Protein AF-A0A9D5HKK3-F1 (afdb_monomer)

Foldseek 3Di:
DDDDDDDDDDDDDDDDDDDDDDDDDPDDPDPDPVVVVLVVVVVLLVVLLPVLVVQLVVLVVVLVVLCVVLVVVLVVLVVVCVVCVVPDDPVRSVVSVVVSVVSVVVNVVVVVVSVVSNVLSVQLNVVSVVLSVPDDPVCPVVSVVLVVLQVVLVVCLVVVVLVVSVVSCVVSVNPSSHDSVVSVLVVVCVVCVVVLNLVSVLVVCVVCVVVCVVVVHCSNVVSVVSVVVVVVVD

Secondary structure (DSSP, 8-state):
---------------------------PPPPPHHHHHHHHHHHHHHHHHHHHHHHHHHHHHHHHHHHHHHHHHHHHHHHHHHHTTTT--HHHHHHHHHHHHHHHHHHHHHHHHHHHHHHHHHHHHHHHHHHHHT--TTTHHHHHHHHHHHHHHHHHHHTT-HHHHHHHHHHTT-GGGS-HHHHHHHHHHHHHHHTT--HHHHHHHHHTHHHHHHTT--HHHHHHHHHHHHHHH-

Radius of gyration: 35.5 Å; Cα contacts (8 Å, |Δi|>4): 107; chains: 1; bounding box: 80×74×124 Å

Mean predicted aligned error: 11.13 Å

InterPro domains:
  IPR006594 LIS1 homology motif [PS50896] (144-176)
  IPR006595 CTLH, C-terminal LisH motif [PS50897] (182-232)
  IPR006595 CTLH, C-terminal LisH motif [SM00668] (182-234)
  IPR024964 CTLH/CRA C-terminal to LisH motif domain [PF10607] (183-232)
  IPR045098 Fyv10 family [PTHR12170] (37-233)

pLDDT: mean 85.02, std 19.55, range [28.56, 98.44]

Sequence (234 aa):
MEVSMGFPPDRGSVVSNSSVSAAAGATTPAPSTKLVQIAESLRLEHQFLRVPFEHLKKTIRANHRSVEKEVSAVLAGVADAADRSEGMSKADAVTHLTSLVSRLQGLKRKLEEGNKTEYLQAQRCRARLDHLDVVEVENLPDWSNTRLKRILVDYMLRMSYYDTAAKLAEISNIQDLVDIDVFLDAKRVVDSLHNKEVAPAIAWCIDNRPRLKKSRSKFEFQLRQQEFIELVMG

Organism: NCBI:txid325984

Solvent-accessible surface area (backbone atoms only — not comparable to full-atom values): 13676 Å² total; per-residue (Å²): 134,85,85,89,87,84,87,90,87,83,83,89,84,89,81,82,88,81,91,77,80,86,76,77,79,82,72,74,80,72,78,54,72,65,59,55,53,49,56,57,54,53,59,63,47,56,68,69,52,48,60,40,50,53,49,30,54,50,46,53,54,51,48,50,54,51,49,55,55,52,51,53,51,45,54,52,51,51,51,55,52,58,77,39,51,92,78,51,51,72,67,56,49,52,52,52,51,49,50,48,50,51,51,51,52,51,49,50,57,54,47,54,55,45,48,54,54,37,50,53,26,49,49,27,44,46,52,47,48,55,63,59,72,64,73,38,89,88,48,41,68,62,52,50,51,54,50,49,50,44,53,51,30,54,51,27,45,75,71,67,38,50,69,61,24,51,49,52,26,57,80,66,72,38,60,58,65,48,68,64,66,65,51,51,57,50,46,55,34,54,53,32,47,76,70,72,39,49,64,61,47,53,52,49,41,64,78,39,39,75,60,40,61,75,68,68,57,60,60,66,59,54,46,53,52,49,50,50,50,53,65,71,75,99

Structure (mmCIF, N/CA/C/O backbone):
data_AF-A0A9D5HKK3-F1
#
_entry.id   AF-A0A9D5HKK3-F1
#
loop_
_atom_site.group_PDB
_atom_site.id
_atom_site.type_symbol
_atom_site.label_atom_id
_atom_site.label_alt_id
_atom_site.label_comp_id
_atom_site.label_asym_id
_atom_site.label_entity_id
_atom_site.label_seq_id
_atom_site.pdbx_PDB_ins_code
_atom_site.Cartn_x
_atom_site.Cartn_y
_atom_site.Cartn_z
_atom_site.occupancy
_atom_site.B_iso_or_equiv
_atom_site.auth_seq_id
_atom_site.auth_comp_id
_atom_site.auth_asym_id
_atom_site.auth_atom_id
_atom_site.pdbx_PDB_model_num
ATOM 1 N N . MET A 1 1 ? 58.148 38.947 77.519 1.00 35.62 1 MET A N 1
ATOM 2 C CA . MET A 1 1 ? 58.404 38.741 78.956 1.00 35.62 1 MET A CA 1
ATOM 3 C C . MET A 1 1 ? 57.233 37.961 79.521 1.00 35.62 1 MET A C 1
ATOM 5 O O . MET A 1 1 ? 56.123 38.463 79.487 1.00 35.62 1 MET A O 1
ATOM 9 N N . GLU A 1 2 ? 57.515 36.692 79.814 1.00 28.56 2 GLU A N 1
ATOM 10 C CA . GLU A 1 2 ? 57.022 35.836 80.908 1.00 28.56 2 GLU A CA 1
ATOM 11 C C . GLU A 1 2 ? 55.623 36.062 81.528 1.00 28.56 2 GLU A C 1
ATOM 13 O O . GLU A 1 2 ? 55.290 37.154 81.965 1.00 28.56 2 GLU A O 1
ATOM 18 N N . VAL A 1 3 ? 54.770 35.022 81.487 1.00 31.55 3 VAL A N 1
ATOM 19 C CA . VAL A 1 3 ? 54.406 34.090 82.601 1.00 31.55 3 VAL A CA 1
ATOM 20 C C . VAL A 1 3 ? 53.105 34.560 83.283 1.00 31.55 3 VAL A C 1
ATOM 22 O O . VAL A 1 3 ? 53.066 35.602 83.912 1.00 31.55 3 VAL A O 1
ATOM 25 N N . SER A 1 4 ? 51.958 33.956 82.949 1.00 34.69 4 SER A N 1
ATOM 26 C CA . SER A 1 4 ? 51.334 32.759 83.563 1.00 34.69 4 SER A CA 1
ATOM 27 C C . SER A 1 4 ? 50.515 33.085 84.817 1.00 34.69 4 SER A C 1
ATOM 29 O O . SER A 1 4 ? 51.057 33.667 85.746 1.00 34.69 4 SER A O 1
ATOM 31 N N . MET A 1 5 ? 49.240 32.666 84.846 1.00 34.28 5 MET A N 1
ATOM 32 C CA . MET A 1 5 ? 48.601 31.886 85.929 1.00 34.28 5 MET A CA 1
ATOM 33 C C . MET A 1 5 ? 47.064 31.831 85.771 1.00 34.28 5 MET A C 1
ATOM 35 O O . MET A 1 5 ? 46.409 32.862 85.693 1.00 34.28 5 MET A O 1
ATOM 39 N N . GLY A 1 6 ? 46.503 30.615 85.852 1.00 32.69 6 GLY A N 1
ATOM 40 C CA . GLY A 1 6 ? 45.406 30.339 86.797 1.00 32.69 6 GLY A CA 1
ATOM 41 C C . GLY A 1 6 ? 43.936 30.327 86.337 1.00 32.69 6 GLY A C 1
ATOM 42 O O . GLY A 1 6 ? 43.242 31.306 86.545 1.00 32.69 6 GLY A O 1
ATOM 43 N N . PHE A 1 7 ? 43.487 29.151 85.868 1.00 30.03 7 PHE A N 1
ATOM 44 C CA . PHE A 1 7 ? 42.249 28.385 86.181 1.00 30.03 7 PHE A CA 1
ATOM 45 C C . PHE A 1 7 ? 40.794 28.961 86.072 1.00 30.03 7 PHE A C 1
ATOM 47 O O . PHE A 1 7 ? 40.567 30.153 86.229 1.00 30.03 7 PHE A O 1
ATOM 54 N N . PRO A 1 8 ? 39.787 28.081 85.802 1.00 46.56 8 PRO A N 1
ATOM 55 C CA . PRO A 1 8 ? 38.372 28.363 85.470 1.00 46.56 8 PRO A CA 1
ATOM 56 C C . PRO A 1 8 ? 37.475 28.111 86.720 1.00 46.56 8 PRO A C 1
ATOM 58 O O . PRO A 1 8 ? 38.023 28.170 87.821 1.00 46.56 8 PRO A O 1
ATOM 61 N N . PRO A 1 9 ? 36.188 27.679 86.661 1.00 52.41 9 PRO A N 1
ATOM 62 C CA . PRO A 1 9 ? 35.097 27.754 85.664 1.00 52.41 9 PRO A CA 1
ATOM 63 C C . PRO A 1 9 ? 33.820 28.420 86.261 1.00 52.41 9 PRO A C 1
ATOM 65 O O . PRO A 1 9 ? 33.818 28.758 87.433 1.00 52.41 9 PRO A O 1
ATOM 68 N N . ASP A 1 10 ? 32.729 28.610 85.502 1.00 30.41 10 ASP A N 1
ATOM 69 C CA . ASP A 1 10 ? 31.432 27.943 85.770 1.00 30.41 10 ASP A CA 1
ATOM 70 C C . ASP A 1 10 ? 30.284 28.410 84.846 1.00 30.41 10 ASP A C 1
ATOM 72 O O . ASP A 1 10 ? 30.229 29.541 84.373 1.00 30.41 10 ASP A O 1
ATOM 76 N N . ARG A 1 11 ? 29.368 27.461 84.633 1.00 31.80 11 ARG A N 1
ATOM 77 C CA . ARG A 1 11 ? 27.935 27.545 84.295 1.00 31.80 11 ARG A CA 1
ATOM 78 C C . ARG A 1 11 ? 27.333 28.845 83.731 1.00 31.80 11 ARG A C 1
ATOM 80 O O . ARG A 1 11 ? 27.080 29.805 84.444 1.00 31.80 11 ARG A O 1
ATOM 87 N N . GLY A 1 12 ? 26.778 28.667 82.529 1.00 32.41 12 GLY A N 1
ATOM 88 C CA . GLY A 1 12 ? 25.348 28.882 82.282 1.00 32.41 12 GLY A CA 1
ATOM 89 C C . GLY A 1 12 ? 24.933 30.277 81.826 1.00 32.41 12 GLY A C 1
ATOM 90 O O . GLY A 1 12 ? 24.862 31.204 82.618 1.00 32.41 12 GLY A O 1
ATOM 91 N N . SER A 1 13 ? 24.503 30.387 80.567 1.00 31.28 13 SER A N 1
ATOM 92 C CA . SER A 1 13 ? 23.429 31.314 80.213 1.00 31.28 13 SER A CA 1
ATOM 93 C C . SER A 1 13 ? 22.728 30.901 78.922 1.00 31.28 13 SER A C 1
ATOM 95 O O . SER A 1 13 ? 23.341 30.496 77.937 1.00 31.28 13 SER A O 1
ATOM 97 N N . VAL A 1 14 ? 21.411 31.007 79.010 1.00 36.12 14 VAL A N 1
ATOM 98 C CA . VAL A 1 14 ? 20.364 30.818 78.014 1.00 36.12 14 VAL A CA 1
ATOM 99 C C . VAL A 1 14 ? 20.458 31.897 76.931 1.00 36.12 14 VAL A C 1
ATOM 101 O O . VAL A 1 14 ? 20.648 33.068 77.251 1.00 36.12 14 VAL A O 1
ATOM 104 N N . VAL A 1 15 ? 20.229 31.531 75.663 1.00 35.31 15 VAL A N 1
ATOM 105 C CA . VAL A 1 15 ? 19.894 32.490 74.595 1.00 35.31 15 VAL A CA 1
ATOM 106 C C . VAL A 1 15 ? 18.691 31.987 73.786 1.00 35.31 15 VAL A C 1
ATOM 108 O O . VAL A 1 15 ? 18.787 31.082 72.967 1.00 35.31 15 VAL A O 1
ATOM 111 N N . SER A 1 16 ? 17.540 32.561 74.130 1.00 31.47 16 SER A N 1
ATOM 112 C CA . SER A 1 16 ? 16.556 33.259 73.287 1.00 31.47 16 SER A CA 1
ATOM 113 C C . SER A 1 16 ? 16.314 32.855 71.817 1.00 31.47 16 SER A C 1
ATOM 115 O O . SER A 1 16 ? 17.155 33.063 70.952 1.00 31.47 16 SER A O 1
ATOM 117 N N . ASN A 1 17 ? 15.051 32.474 71.570 1.00 31.42 17 ASN A N 1
ATOM 118 C CA . ASN A 1 17 ? 14.134 32.834 70.471 1.00 31.42 17 ASN A CA 1
ATOM 119 C C . ASN A 1 17 ? 14.624 32.911 69.011 1.00 31.42 17 ASN A C 1
ATOM 121 O O . ASN A 1 17 ? 15.334 33.831 68.621 1.00 31.42 17 ASN A O 1
ATOM 125 N N . SER A 1 18 ? 13.954 32.151 68.138 1.00 31.47 18 SER A N 1
ATOM 126 C CA . SER A 1 18 ? 13.137 32.762 67.072 1.00 31.47 18 SER A CA 1
ATOM 127 C C . SER A 1 18 ? 12.169 31.762 66.429 1.00 31.47 18 SER A C 1
ATOM 129 O O . SER A 1 18 ? 12.509 30.643 66.061 1.00 31.47 18 SER A O 1
ATOM 131 N N . SER A 1 19 ? 10.923 32.211 66.337 1.00 38.09 19 SER A N 1
ATOM 132 C CA . SER A 1 19 ? 9.791 31.631 65.623 1.00 38.09 19 SER A CA 1
ATOM 133 C C . SER A 1 19 ? 10.073 31.467 64.129 1.00 38.09 19 SER A C 1
ATOM 135 O O . SER A 1 19 ? 10.394 32.454 63.464 1.00 38.09 19 SER A O 1
ATOM 137 N N . VAL A 1 20 ? 9.846 30.268 63.585 1.00 35.28 20 VAL A N 1
ATOM 138 C CA . VAL A 1 20 ? 9.806 30.044 62.135 1.00 35.28 20 VAL A CA 1
ATOM 139 C C . VAL A 1 20 ? 8.405 29.599 61.738 1.00 35.28 20 VAL A C 1
ATOM 141 O O . VAL A 1 20 ? 7.872 28.605 62.224 1.00 35.28 20 VAL A O 1
ATOM 144 N N . SER A 1 21 ? 7.819 30.431 60.886 1.00 34.28 21 SER A N 1
ATOM 145 C CA . SER A 1 21 ? 6.490 30.342 60.303 1.00 34.28 21 SER A CA 1
ATOM 146 C C . SER A 1 21 ? 6.255 29.001 59.604 1.00 34.28 21 SER A C 1
ATOM 148 O O . SER A 1 21 ? 7.106 28.533 58.846 1.00 34.28 21 SER A O 1
ATOM 150 N N . ALA A 1 22 ? 5.081 28.407 59.825 1.00 35.41 22 ALA A N 1
ATOM 151 C CA . ALA A 1 22 ? 4.611 27.247 59.081 1.00 35.41 22 ALA A CA 1
ATOM 152 C C . ALA A 1 22 ? 4.392 27.645 57.613 1.00 35.41 22 ALA A C 1
ATOM 154 O O . ALA A 1 22 ? 3.419 28.318 57.271 1.00 35.41 22 ALA A O 1
ATOM 155 N N . ALA A 1 23 ? 5.317 27.240 56.743 1.00 36.66 23 ALA A N 1
ATOM 156 C CA . ALA A 1 23 ? 5.130 27.317 55.305 1.00 36.66 23 ALA A CA 1
ATOM 157 C C . ALA A 1 23 ? 3.998 26.358 54.916 1.00 36.66 23 ALA A C 1
ATOM 159 O O . ALA A 1 23 ? 4.129 25.138 55.018 1.00 36.66 23 ALA A O 1
ATOM 160 N N . ALA A 1 24 ? 2.872 26.939 54.504 1.00 37.97 24 ALA A N 1
ATOM 161 C CA . ALA A 1 24 ? 1.767 26.237 53.880 1.00 37.97 24 ALA A CA 1
ATOM 162 C C . ALA A 1 24 ? 2.304 25.359 52.742 1.00 37.97 24 ALA A C 1
ATOM 164 O O . ALA A 1 24 ? 2.959 25.846 51.819 1.00 37.97 24 ALA A O 1
ATOM 165 N N . GLY A 1 25 ? 2.041 24.055 52.834 1.00 36.59 25 GLY A N 1
ATOM 166 C CA . GLY A 1 25 ? 2.359 23.109 51.779 1.00 36.59 25 GLY A CA 1
ATOM 167 C C . GLY A 1 25 ? 1.688 23.546 50.484 1.00 36.59 25 GLY A C 1
ATOM 168 O O . GLY A 1 25 ? 0.461 23.536 50.381 1.00 36.59 25 GLY A O 1
ATOM 169 N N . ALA A 1 26 ? 2.500 23.919 49.497 1.00 39.44 26 ALA A N 1
ATOM 170 C CA . ALA A 1 26 ? 2.071 24.032 48.116 1.00 39.44 26 ALA A CA 1
ATOM 171 C C . ALA A 1 26 ? 1.655 22.632 47.647 1.00 39.44 26 ALA A C 1
ATOM 173 O O . ALA A 1 26 ? 2.469 21.824 47.203 1.00 39.44 26 ALA A O 1
ATOM 174 N N . THR A 1 27 ? 0.373 22.323 47.817 1.00 42.69 27 THR A N 1
ATOM 175 C CA . THR A 1 27 ? -0.263 21.169 47.198 1.00 42.69 27 THR A CA 1
ATOM 176 C C . THR A 1 27 ? -0.279 21.443 45.704 1.00 42.69 27 THR A C 1
ATOM 178 O O . THR A 1 27 ? -0.987 22.316 45.210 1.00 42.69 27 THR A O 1
ATOM 181 N N . THR A 1 28 ? 0.564 20.718 44.978 1.00 51.44 28 THR A N 1
ATOM 182 C CA . THR A 1 28 ? 0.449 20.578 43.529 1.00 51.44 28 THR A CA 1
ATOM 183 C C . THR A 1 28 ? -0.990 20.143 43.230 1.00 51.44 28 THR A C 1
ATOM 185 O O . THR A 1 28 ? -1.445 19.163 43.827 1.00 51.44 28 THR A O 1
ATOM 188 N N . PRO A 1 29 ? -1.750 20.846 42.370 1.00 52.59 29 PRO A N 1
ATOM 189 C CA . PRO A 1 29 ? -3.092 20.400 42.039 1.00 52.59 29 PRO A CA 1
ATOM 190 C C . PRO A 1 29 ? -2.964 19.056 41.323 1.00 52.59 29 PRO A C 1
ATOM 192 O O . PRO A 1 29 ? -2.250 18.941 40.323 1.00 52.59 29 PRO A O 1
ATOM 195 N N . ALA A 1 30 ? -3.613 18.023 41.864 1.00 56.59 30 ALA A N 1
ATOM 196 C CA . ALA A 1 30 ? -3.709 16.729 41.205 1.00 56.59 30 ALA A CA 1
ATOM 197 C C . ALA A 1 30 ? -4.230 16.941 39.769 1.00 56.59 30 ALA A C 1
ATOM 199 O O . ALA A 1 30 ? -5.145 17.752 39.581 1.00 56.59 30 ALA A O 1
ATOM 200 N N . PRO A 1 31 ? -3.669 16.261 38.750 1.00 56.69 31 PRO A N 1
ATOM 201 C CA . PRO A 1 31 ? -4.168 16.385 37.387 1.00 56.69 31 PRO A CA 1
ATOM 202 C C . PRO A 1 31 ? -5.666 16.079 37.390 1.00 56.69 31 PRO A C 1
ATOM 204 O O . PRO A 1 31 ? -6.099 15.082 37.972 1.00 56.69 31 PRO A O 1
ATOM 207 N N . SER A 1 32 ? -6.466 16.959 36.782 1.00 68.19 32 SER A N 1
ATOM 208 C CA . SER A 1 32 ? -7.911 16.754 36.709 1.00 68.19 32 SER A CA 1
ATOM 209 C C . SER A 1 32 ? -8.184 15.373 36.104 1.00 68.19 32 SER A C 1
ATOM 211 O O . SER A 1 32 ? -7.536 14.973 35.136 1.00 68.19 32 SER A O 1
ATOM 213 N N . THR A 1 33 ? -9.129 14.614 36.664 1.00 78.25 33 THR A N 1
ATOM 214 C CA . THR A 1 33 ? -9.459 13.245 36.217 1.00 78.25 33 THR A CA 1
ATOM 215 C C . THR A 1 33 ? -9.676 13.160 34.698 1.00 78.25 33 THR A C 1
ATOM 217 O O . THR A 1 33 ? -9.333 12.161 34.071 1.00 78.25 33 THR A O 1
ATOM 220 N N . LYS A 1 34 ? -10.161 14.250 34.089 1.00 74.19 34 LYS A N 1
ATOM 221 C CA . LYS A 1 34 ? -10.328 14.408 32.639 1.00 74.19 34 LYS A CA 1
ATOM 222 C C . LYS A 1 34 ? -9.001 14.390 31.866 1.00 74.19 34 LYS A C 1
ATOM 224 O O . LYS A 1 34 ? -8.928 13.743 30.830 1.00 74.19 34 LYS A O 1
ATOM 229 N N . LEU A 1 35 ? -7.943 15.036 32.362 1.00 76.06 35 LEU A N 1
ATOM 230 C CA . LEU A 1 35 ? -6.620 15.009 31.719 1.00 76.06 35 LEU A CA 1
ATOM 231 C C . LEU A 1 35 ? -6.009 13.604 31.727 1.00 76.06 35 LEU A C 1
ATOM 233 O O . LEU A 1 35 ? -5.406 13.190 30.740 1.00 76.06 35 LEU A O 1
ATOM 237 N N . VAL A 1 36 ? -6.209 12.847 32.810 1.00 82.12 36 VAL A N 1
ATOM 238 C CA . VAL A 1 36 ? -5.763 11.447 32.893 1.00 82.12 36 VAL A CA 1
ATOM 239 C C . VAL A 1 36 ? -6.515 10.579 31.878 1.00 82.12 36 VAL A C 1
ATOM 241 O O . VAL A 1 36 ? -5.889 9.830 31.131 1.00 82.12 36 VAL A O 1
ATOM 244 N N . GLN A 1 37 ? -7.837 10.745 31.769 1.00 80.19 37 GLN A N 1
ATOM 245 C CA . GLN A 1 37 ? -8.661 10.038 30.779 1.00 80.19 37 GLN A CA 1
ATOM 246 C C . GLN A 1 37 ? -8.271 10.371 29.333 1.00 80.19 37 GLN A C 1
ATOM 248 O O . GLN A 1 37 ? -8.252 9.478 28.485 1.00 80.19 37 GLN A O 1
ATOM 253 N N . ILE A 1 38 ? -7.935 11.632 29.040 1.00 80.94 38 ILE A N 1
ATOM 254 C CA . ILE A 1 38 ? -7.429 12.061 27.726 1.00 80.94 38 ILE A CA 1
ATOM 255 C C . ILE A 1 38 ? -6.064 11.418 27.438 1.00 80.94 38 ILE A C 1
ATOM 257 O O . ILE A 1 38 ? -5.834 10.914 26.340 1.00 80.94 38 ILE A O 1
ATOM 261 N N . ALA A 1 39 ? -5.171 11.349 28.426 1.00 82.25 39 ALA A N 1
ATOM 262 C CA . ALA A 1 39 ? -3.865 10.717 28.259 1.00 82.25 39 ALA A CA 1
ATOM 263 C C . ALA A 1 39 ? -3.969 9.205 27.974 1.00 82.25 39 ALA A C 1
ATOM 265 O O . ALA A 1 39 ? -3.293 8.694 27.080 1.00 82.25 39 ALA A O 1
ATOM 266 N N . GLU A 1 40 ? -4.832 8.478 28.687 1.00 84.31 40 GLU A N 1
ATOM 267 C CA . GLU A 1 40 ? -5.109 7.059 28.403 1.00 84.31 40 GLU A CA 1
ATOM 268 C C . GLU A 1 40 ? -5.750 6.876 27.027 1.00 84.31 40 GLU A C 1
ATOM 270 O O . GLU A 1 40 ? -5.377 5.990 26.257 1.00 84.31 40 GLU A O 1
ATOM 275 N N . SER A 1 41 ? -6.663 7.781 26.693 1.00 82.69 41 SER A N 1
ATOM 276 C CA . SER A 1 41 ? -7.336 7.844 25.408 1.00 82.69 41 SER A CA 1
ATOM 277 C C . SER A 1 41 ? -6.374 7.985 24.227 1.00 82.69 41 SER A C 1
ATOM 279 O O . SER A 1 41 ? -6.524 7.281 23.229 1.00 82.69 41 SER A O 1
ATOM 281 N N . LEU A 1 42 ? -5.366 8.845 24.364 1.00 82.88 42 LEU A N 1
ATOM 282 C CA . LEU A 1 42 ? -4.307 9.068 23.379 1.00 82.88 42 LEU A CA 1
ATOM 283 C C . LEU A 1 42 ? -3.360 7.867 23.242 1.00 82.88 42 LEU A C 1
ATOM 285 O O . LEU A 1 42 ? -2.806 7.631 22.170 1.00 82.88 42 LEU A O 1
ATOM 289 N N . ARG A 1 43 ? -3.173 7.057 24.293 1.00 83.88 43 ARG A N 1
ATOM 290 C CA . ARG A 1 43 ? -2.338 5.844 24.196 1.00 83.88 43 ARG A CA 1
ATOM 291 C C . ARG A 1 43 ? -2.929 4.809 23.242 1.00 83.88 43 ARG A C 1
ATOM 293 O O . ARG A 1 43 ? -2.173 4.136 22.543 1.00 83.88 43 ARG A O 1
ATOM 300 N N . LEU A 1 44 ? -4.256 4.696 23.193 1.00 84.31 44 LEU A N 1
ATOM 301 C CA . LEU A 1 44 ? -4.948 3.792 22.268 1.00 84.31 44 LEU A CA 1
ATOM 302 C C . LEU A 1 44 ? -4.771 4.231 20.806 1.00 84.31 44 LEU A C 1
ATOM 304 O O . LEU A 1 44 ? -4.666 3.393 19.914 1.00 84.31 44 LEU A O 1
ATOM 308 N N . GLU A 1 45 ? -4.640 5.536 20.568 1.00 87.31 45 GLU A N 1
ATOM 309 C CA . GLU A 1 45 ? -4.458 6.110 19.232 1.00 87.31 45 GLU A CA 1
ATOM 310 C C . GLU A 1 45 ? -3.124 5.753 18.583 1.00 87.31 45 GLU A C 1
ATOM 312 O O . GLU A 1 45 ? -3.034 5.600 17.363 1.00 87.31 45 GLU A O 1
ATOM 317 N N . HIS A 1 46 ? -2.085 5.539 19.393 1.00 86.00 46 HIS A N 1
ATOM 318 C CA . HIS A 1 46 ? -0.760 5.198 18.889 1.00 86.00 46 HIS A CA 1
ATOM 319 C C . HIS A 1 46 ? -0.775 3.965 17.970 1.00 86.00 46 HIS A C 1
ATOM 321 O O . HIS A 1 46 ? -0.068 3.926 16.959 1.00 86.00 46 HIS A O 1
ATOM 327 N N . GLN A 1 47 ? -1.599 2.961 18.288 1.00 84.94 47 GLN A N 1
ATOM 328 C CA . GLN A 1 47 ? -1.687 1.737 17.488 1.00 84.94 47 GLN A CA 1
ATOM 329 C C . GLN A 1 47 ? -2.240 2.005 16.084 1.00 84.94 47 GLN A C 1
ATOM 331 O O . GLN A 1 47 ? -1.778 1.393 15.120 1.00 84.94 47 GLN A O 1
ATOM 336 N N . PHE A 1 48 ? -3.142 2.978 15.955 1.00 89.12 48 PHE A N 1
ATOM 337 C CA . PHE A 1 48 ? -3.744 3.359 14.685 1.00 89.12 48 PHE A CA 1
ATOM 338 C C . PHE A 1 48 ? -2.862 4.289 13.845 1.00 89.12 48 PHE A C 1
ATOM 340 O O . PHE A 1 48 ? -3.106 4.433 12.657 1.00 89.12 48 PHE A O 1
ATOM 347 N N . LEU A 1 49 ? -1.814 4.909 14.386 1.00 90.81 49 LEU A N 1
ATOM 348 C CA . LEU A 1 49 ? -0.902 5.736 13.574 1.00 90.81 49 LEU A CA 1
ATOM 349 C C . LEU A 1 49 ? 0.161 4.911 12.845 1.00 90.81 49 LEU A C 1
ATOM 351 O O . LEU A 1 49 ? 0.709 5.325 11.822 1.00 90.81 49 LEU A O 1
ATOM 355 N N . ARG A 1 50 ? 0.487 3.735 13.382 1.00 91.69 50 ARG A N 1
ATOM 356 C CA . ARG A 1 50 ? 1.670 2.981 12.966 1.00 91.69 50 ARG A CA 1
ATOM 357 C C . ARG A 1 50 ? 1.562 2.419 11.551 1.00 91.69 50 ARG A C 1
ATOM 359 O O . ARG A 1 50 ? 2.537 2.463 10.807 1.00 91.69 50 ARG A O 1
ATOM 366 N N . VAL A 1 51 ? 0.411 1.856 11.199 1.00 92.06 51 VAL A N 1
ATOM 367 C CA . VAL A 1 51 ? 0.197 1.166 9.918 1.00 92.06 51 VAL A CA 1
ATOM 368 C C . VAL A 1 51 ? 0.411 2.089 8.706 1.00 92.06 51 VAL A C 1
ATOM 370 O O . VAL A 1 51 ? 1.292 1.775 7.901 1.00 92.06 51 VAL A O 1
ATOM 373 N N . PRO A 1 52 ? -0.281 3.237 8.570 1.00 93.50 52 PRO A N 1
ATOM 374 C CA . PRO A 1 52 ? -0.128 4.121 7.413 1.00 93.50 52 PRO A CA 1
ATOM 375 C C . PRO A 1 52 ? 1.269 4.740 7.357 1.00 93.50 52 PRO A C 1
ATOM 377 O O . PRO A 1 52 ? 1.838 4.879 6.278 1.00 93.50 52 PRO A O 1
ATOM 380 N N . PHE A 1 53 ? 1.886 5.018 8.510 1.00 94.25 53 PHE A N 1
ATOM 381 C CA . PHE A 1 53 ? 3.259 5.517 8.563 1.00 94.25 53 P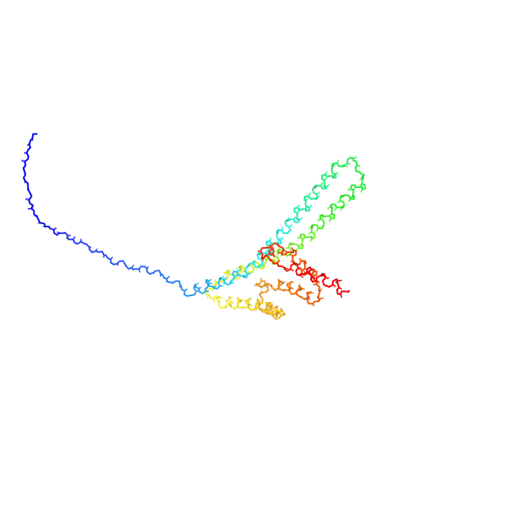HE A CA 1
ATOM 382 C C . PHE A 1 53 ? 4.279 4.497 8.037 1.00 94.25 53 PHE A C 1
ATOM 384 O O . PHE A 1 53 ? 5.190 4.844 7.281 1.00 94.25 53 PHE A O 1
ATOM 391 N N . GLU A 1 54 ? 4.139 3.222 8.411 1.00 93.12 54 GLU A N 1
ATOM 392 C CA . GLU A 1 54 ? 4.998 2.157 7.886 1.00 93.12 54 GLU A CA 1
ATOM 393 C C . GLU A 1 54 ? 4.770 1.937 6.385 1.00 93.12 54 GLU A C 1
ATOM 395 O O . GLU A 1 54 ? 5.745 1.741 5.654 1.00 93.12 54 GLU A O 1
ATOM 400 N N . HIS A 1 55 ? 3.524 2.023 5.903 1.00 93.12 55 HIS A N 1
ATOM 401 C CA . HIS A 1 55 ? 3.227 1.957 4.470 1.00 93.12 55 HIS A CA 1
ATOM 402 C C . HIS A 1 55 ? 3.842 3.124 3.704 1.00 93.12 55 HIS A C 1
ATOM 404 O O . HIS A 1 55 ? 4.579 2.883 2.752 1.00 93.12 55 HIS A O 1
ATOM 410 N N . LEU A 1 56 ? 3.656 4.361 4.167 1.00 95.25 56 LEU A N 1
ATOM 411 C CA . LEU A 1 56 ? 4.262 5.545 3.561 1.00 95.25 56 LEU A CA 1
ATOM 412 C C . LEU A 1 56 ? 5.788 5.400 3.456 1.00 95.25 56 LEU A C 1
ATOM 414 O O . LEU A 1 56 ? 6.367 5.549 2.381 1.00 95.25 56 LEU A O 1
ATOM 418 N N . LYS A 1 57 ? 6.452 5.005 4.550 1.00 95.62 57 LYS A N 1
ATOM 419 C CA . LYS A 1 57 ? 7.906 4.767 4.558 1.00 95.62 57 LYS A CA 1
ATOM 420 C C . LYS A 1 57 ? 8.331 3.649 3.617 1.00 95.62 57 LYS A C 1
ATOM 422 O O . LYS A 1 57 ? 9.412 3.729 3.028 1.00 95.62 57 LYS A O 1
ATOM 427 N N . LYS A 1 58 ? 7.549 2.572 3.523 1.00 92.75 58 LYS A N 1
ATOM 428 C CA . LYS A 1 58 ? 7.829 1.455 2.613 1.00 92.75 58 LYS A CA 1
ATOM 429 C C . LYS A 1 58 ? 7.754 1.933 1.163 1.00 92.75 58 LYS A C 1
ATOM 431 O O . LYS A 1 58 ? 8.686 1.648 0.410 1.00 92.75 58 LYS A O 1
ATOM 436 N N . THR A 1 59 ? 6.712 2.681 0.808 1.00 93.19 59 THR A N 1
ATOM 437 C CA . THR A 1 59 ? 6.484 3.189 -0.549 1.00 93.19 59 THR A CA 1
ATOM 438 C C . THR A 1 59 ? 7.563 4.187 -0.964 1.00 93.19 59 THR A C 1
ATOM 440 O O . THR A 1 59 ? 8.221 3.944 -1.972 1.00 93.19 59 THR A O 1
ATOM 443 N N . ILE A 1 60 ? 7.878 5.186 -0.126 1.00 95.62 60 ILE A N 1
ATOM 444 C CA . ILE A 1 60 ? 8.949 6.167 -0.399 1.00 95.62 60 ILE A CA 1
ATOM 445 C C . ILE A 1 60 ? 10.284 5.469 -0.674 1.00 95.62 60 ILE A C 1
ATOM 447 O O . ILE A 1 60 ? 10.960 5.744 -1.664 1.00 95.62 60 ILE A O 1
ATOM 451 N N . ARG A 1 61 ? 10.668 4.499 0.166 1.00 94.69 61 ARG A N 1
ATOM 452 C CA . ARG A 1 61 ? 11.922 3.751 -0.031 1.00 94.69 61 ARG A CA 1
ATOM 453 C C . ARG A 1 61 ? 11.907 2.892 -1.291 1.00 94.69 61 ARG A C 1
ATOM 455 O O . ARG A 1 61 ? 12.951 2.694 -1.907 1.00 94.69 61 ARG A O 1
ATOM 462 N N . ALA A 1 62 ? 10.765 2.305 -1.643 1.00 92.44 62 ALA A N 1
ATOM 463 C CA . ALA A 1 62 ? 10.638 1.500 -2.852 1.00 92.44 62 ALA A CA 1
ATOM 464 C C . ALA A 1 62 ? 10.746 2.368 -4.113 1.00 92.44 62 ALA A C 1
ATOM 466 O O . ALA A 1 62 ? 11.506 2.018 -5.019 1.00 92.44 62 ALA A O 1
ATOM 467 N N . ASN A 1 63 ? 10.060 3.511 -4.131 1.00 94.44 63 ASN A N 1
ATOM 468 C CA . ASN A 1 63 ? 10.082 4.461 -5.236 1.00 94.44 63 ASN A CA 1
ATOM 469 C C . ASN A 1 63 ? 11.473 5.070 -5.410 1.00 94.44 63 ASN A C 1
ATOM 471 O O . ASN A 1 63 ? 12.020 5.008 -6.509 1.00 94.44 63 ASN A O 1
ATOM 475 N N . HIS A 1 64 ? 12.097 5.527 -4.321 1.00 95.94 64 HIS A N 1
ATOM 476 C CA . HIS A 1 64 ? 13.455 6.069 -4.345 1.00 95.94 64 HIS A CA 1
ATOM 477 C C . HIS A 1 64 ? 14.467 5.077 -4.936 1.00 95.94 64 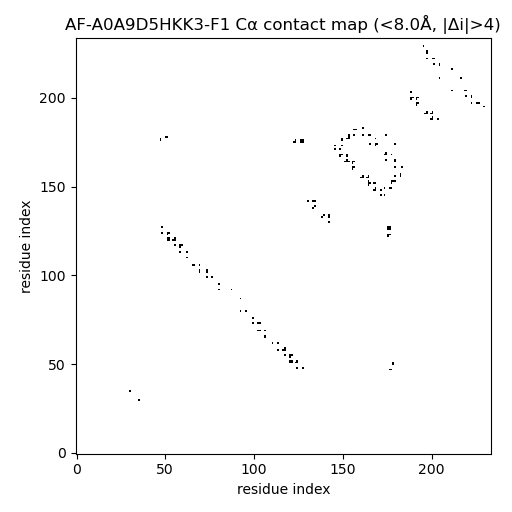HIS A C 1
ATOM 479 O O . HIS A 1 64 ? 15.139 5.398 -5.911 1.00 95.94 64 HIS A O 1
ATOM 485 N N . ARG A 1 65 ? 14.488 3.823 -4.454 1.00 94.75 65 ARG A N 1
ATOM 486 C CA . ARG A 1 65 ? 15.374 2.779 -5.007 1.00 94.75 65 ARG A CA 1
ATOM 487 C C . ARG A 1 65 ? 15.115 2.490 -6.482 1.00 94.75 65 ARG A C 1
ATOM 489 O O . ARG A 1 65 ? 16.039 2.156 -7.217 1.00 94.75 65 ARG A O 1
ATOM 496 N N . SER A 1 66 ? 13.856 2.558 -6.916 1.00 92.88 66 SER A N 1
ATOM 497 C CA . SER A 1 66 ? 13.522 2.361 -8.326 1.00 92.88 66 SER A CA 1
ATOM 498 C C . SER A 1 66 ? 14.042 3.502 -9.195 1.00 92.88 66 SER A C 1
ATOM 500 O O . SER A 1 66 ? 14.520 3.236 -10.294 1.00 92.88 66 SER A O 1
ATOM 502 N N . VAL A 1 67 ? 13.941 4.744 -8.714 1.00 96.19 67 VAL A N 1
ATOM 503 C CA . VAL A 1 67 ? 14.470 5.925 -9.404 1.00 96.19 67 VAL A CA 1
ATOM 504 C C . VAL A 1 67 ? 15.985 5.836 -9.497 1.00 96.19 67 VAL A C 1
ATOM 506 O O . VAL A 1 67 ? 16.506 5.904 -10.603 1.00 96.19 67 VAL A O 1
ATOM 509 N N . GLU A 1 68 ? 16.680 5.600 -8.382 1.00 97.12 68 GLU A N 1
ATOM 510 C CA . GLU A 1 68 ? 18.142 5.462 -8.372 1.00 97.12 68 GLU A CA 1
ATOM 511 C C . GLU A 1 68 ? 18.609 4.396 -9.368 1.00 97.12 68 GLU A C 1
ATOM 513 O O . GLU A 1 68 ? 19.438 4.673 -10.231 1.00 97.12 68 GLU A O 1
ATOM 518 N N . LYS A 1 69 ? 18.014 3.196 -9.323 1.00 95.62 69 LYS A N 1
ATOM 519 C CA . LYS A 1 69 ? 18.381 2.091 -10.216 1.00 95.62 69 LYS A CA 1
ATOM 520 C C . LYS A 1 69 ? 18.213 2.446 -11.696 1.00 95.62 69 LYS A C 1
ATOM 522 O O . LYS A 1 69 ? 19.122 2.200 -12.489 1.00 95.62 69 LYS A O 1
ATOM 527 N N . GLU A 1 70 ? 17.046 2.957 -12.087 1.00 94.94 70 GLU A N 1
ATOM 528 C CA . GLU A 1 70 ? 16.768 3.226 -13.501 1.00 94.94 70 GLU A CA 1
ATOM 529 C C . GLU A 1 70 ? 17.533 4.449 -14.010 1.00 94.94 70 GLU A C 1
ATOM 531 O O . GLU A 1 70 ? 18.063 4.401 -15.117 1.00 94.94 70 GLU A O 1
ATOM 536 N N . VAL A 1 71 ? 17.671 5.505 -13.203 1.00 95.69 71 VAL A N 1
ATOM 537 C CA . VAL A 1 71 ? 18.465 6.688 -13.569 1.00 95.69 71 VAL A CA 1
ATOM 538 C C . VAL A 1 71 ? 19.935 6.316 -13.747 1.00 95.69 71 VAL A C 1
ATOM 540 O O . VAL A 1 71 ? 20.507 6.641 -14.785 1.00 95.69 71 VAL A O 1
ATOM 543 N N . SER A 1 72 ? 20.540 5.573 -12.811 1.00 96.81 72 SER A N 1
ATOM 544 C CA . SER A 1 72 ? 21.927 5.108 -12.956 1.00 96.81 72 SER A CA 1
ATOM 545 C C . SER A 1 72 ? 22.125 4.278 -14.222 1.00 96.81 72 SER A C 1
ATOM 547 O O . SER A 1 72 ? 23.117 4.444 -14.927 1.00 96.81 72 SER A O 1
ATOM 549 N N . ALA A 1 73 ? 21.172 3.406 -14.547 1.00 95.56 73 ALA A N 1
ATOM 550 C CA . ALA A 1 73 ? 21.275 2.562 -15.725 1.00 95.56 73 ALA A CA 1
ATOM 551 C C . ALA A 1 73 ? 21.031 3.318 -17.045 1.00 95.56 73 ALA A C 1
ATOM 553 O O . ALA A 1 73 ? 21.595 2.935 -18.068 1.00 95.56 73 ALA A O 1
ATOM 554 N N . VAL A 1 74 ? 20.227 4.386 -17.038 1.00 96.00 74 VAL A N 1
ATOM 555 C CA . VAL A 1 74 ? 20.094 5.294 -18.188 1.00 96.00 74 VAL A CA 1
ATOM 556 C C . VAL A 1 74 ? 21.376 6.100 -18.380 1.00 96.00 74 VAL A C 1
ATOM 558 O O . VAL A 1 74 ? 21.871 6.156 -19.499 1.00 96.00 74 VAL A O 1
ATOM 561 N N . LEU A 1 75 ? 21.952 6.661 -17.311 1.00 95.81 75 LEU A N 1
ATOM 562 C CA . LEU A 1 75 ? 23.221 7.397 -17.377 1.00 95.81 75 LEU A CA 1
ATOM 563 C C . LEU A 1 75 ? 24.358 6.522 -17.920 1.00 95.81 75 LEU A C 1
ATOM 565 O O . LEU A 1 75 ? 25.082 6.953 -18.812 1.00 95.81 75 LEU A O 1
ATOM 569 N N . ALA A 1 76 ? 24.464 5.278 -17.443 1.00 95.38 76 ALA A N 1
ATOM 570 C CA . ALA A 1 76 ? 25.430 4.312 -17.961 1.00 95.38 76 ALA A CA 1
ATOM 571 C C . ALA A 1 76 ? 25.202 4.011 -19.451 1.00 95.38 76 ALA A C 1
ATOM 573 O O . ALA A 1 76 ? 26.153 3.986 -20.225 1.00 95.38 76 ALA A O 1
ATOM 574 N N . GLY A 1 77 ? 23.944 3.838 -19.872 1.00 93.38 77 GLY A N 1
ATOM 575 C CA . GLY A 1 77 ? 23.618 3.631 -21.283 1.00 93.38 77 GLY A CA 1
ATOM 576 C C . GLY A 1 77 ? 23.947 4.842 -22.162 1.00 93.38 77 GLY A C 1
ATOM 577 O O . GLY A 1 77 ? 24.396 4.675 -23.290 1.00 93.38 77 GLY A O 1
ATOM 578 N N . VAL A 1 78 ? 23.755 6.066 -21.665 1.00 93.31 78 VAL A N 1
ATOM 579 C CA . VAL A 1 78 ? 24.136 7.285 -22.398 1.00 93.31 78 VAL A CA 1
ATOM 580 C C . VAL A 1 78 ? 25.655 7.384 -22.547 1.00 93.31 78 VAL A C 1
ATOM 582 O O . VAL A 1 78 ? 26.121 7.694 -23.640 1.00 93.31 78 VAL A O 1
ATOM 585 N N . ALA A 1 79 ? 26.418 7.090 -21.491 1.00 92.88 79 ALA A N 1
ATOM 586 C CA . ALA A 1 79 ? 27.881 7.077 -21.549 1.00 92.88 79 ALA A CA 1
ATOM 587 C C . ALA A 1 79 ? 28.399 6.047 -22.569 1.00 92.88 79 ALA A C 1
ATOM 589 O O . ALA A 1 79 ? 29.169 6.392 -23.456 1.00 92.88 79 ALA A O 1
ATOM 590 N N . ASP A 1 80 ? 27.872 4.822 -22.525 1.00 89.88 80 ASP A N 1
ATOM 591 C CA . ASP A 1 80 ? 28.218 3.746 -23.462 1.00 89.88 80 ASP A CA 1
ATOM 592 C C . ASP A 1 80 ? 27.879 4.103 -24.925 1.00 89.88 80 ASP A C 1
ATOM 594 O O . ASP A 1 80 ? 28.610 3.770 -25.859 1.00 89.88 80 ASP A O 1
ATOM 598 N N . ALA A 1 81 ? 26.786 4.837 -25.151 1.00 88.12 81 ALA A N 1
ATOM 599 C CA . ALA A 1 81 ? 26.443 5.351 -26.476 1.00 88.12 81 ALA A CA 1
ATOM 600 C C . ALA A 1 81 ? 27.386 6.473 -26.948 1.00 88.12 81 ALA A C 1
ATOM 602 O O . ALA A 1 81 ? 27.663 6.562 -28.145 1.00 88.12 81 ALA A O 1
ATOM 603 N N . ALA A 1 82 ? 27.870 7.321 -26.034 1.00 88.69 82 ALA A N 1
ATOM 604 C CA . ALA A 1 82 ? 28.827 8.381 -26.342 1.00 88.69 82 ALA A CA 1
ATOM 605 C C . ALA A 1 82 ? 30.206 7.805 -26.700 1.00 88.69 82 ALA A C 1
ATOM 607 O O . ALA A 1 82 ? 30.790 8.206 -27.707 1.00 88.69 82 ALA A O 1
ATOM 608 N N . ASP A 1 83 ? 30.670 6.805 -25.949 1.00 88.75 83 ASP A N 1
ATOM 609 C CA . ASP A 1 83 ? 31.955 6.137 -26.181 1.00 88.75 83 ASP A CA 1
ATOM 610 C C . ASP A 1 83 ? 31.978 5.374 -27.514 1.00 88.75 83 ASP A C 1
ATOM 612 O O . ASP A 1 83 ? 32.995 5.336 -28.204 1.00 88.75 83 ASP A O 1
ATOM 616 N N . ARG A 1 84 ? 30.841 4.800 -27.928 1.00 86.69 84 ARG A N 1
ATOM 617 C CA . ARG A 1 84 ? 30.710 4.088 -29.213 1.00 86.69 84 ARG A CA 1
ATOM 618 C C . ARG A 1 84 ? 30.291 4.979 -30.383 1.00 86.69 84 ARG A C 1
ATOM 620 O O . ARG A 1 84 ? 30.014 4.458 -31.462 1.00 86.69 84 ARG A O 1
ATOM 627 N N . SER A 1 85 ? 30.233 6.298 -30.200 1.00 79.19 85 SER A N 1
ATOM 628 C CA . SER A 1 85 ? 29.659 7.225 -31.186 1.00 79.19 85 SER A CA 1
ATOM 629 C C . SER A 1 85 ? 30.346 7.189 -32.558 1.00 79.19 85 SER A C 1
ATOM 631 O O . SER A 1 85 ? 29.657 7.266 -33.572 1.00 79.19 85 SER A O 1
ATOM 633 N N . GLU A 1 86 ? 31.667 6.998 -32.609 1.00 78.00 86 GLU A N 1
ATOM 634 C CA . GLU A 1 86 ? 32.434 6.936 -33.865 1.00 78.00 86 GLU A CA 1
ATOM 635 C C . GLU A 1 86 ? 32.264 5.607 -34.627 1.00 78.00 86 GLU A C 1
ATOM 637 O O . GLU A 1 86 ? 32.452 5.563 -35.842 1.00 78.00 86 GLU A O 1
ATOM 642 N N . GLY A 1 87 ? 31.881 4.525 -33.937 1.00 78.75 87 GLY A N 1
ATOM 643 C CA . GLY A 1 87 ? 31.699 3.187 -34.519 1.00 78.75 87 GLY A CA 1
ATOM 644 C C . GLY A 1 87 ? 30.239 2.753 -34.687 1.00 78.75 87 GLY A C 1
ATOM 645 O O . GLY A 1 87 ? 29.974 1.699 -35.265 1.00 78.75 87 GLY A O 1
ATOM 646 N N . MET A 1 88 ? 29.285 3.528 -34.169 1.00 85.38 88 MET A N 1
ATOM 647 C CA . MET A 1 88 ? 27.872 3.163 -34.148 1.00 85.38 88 MET A CA 1
ATOM 648 C C . MET A 1 88 ? 27.163 3.621 -35.424 1.00 85.38 88 MET A C 1
ATOM 650 O O . MET A 1 88 ? 27.178 4.800 -35.783 1.00 85.38 88 MET A O 1
ATOM 654 N N . SER A 1 89 ? 26.480 2.693 -36.100 1.00 90.75 89 SER A N 1
ATOM 655 C CA . SER A 1 89 ? 25.639 3.060 -37.235 1.00 90.75 89 SER A CA 1
ATOM 656 C C . SER A 1 89 ? 24.467 3.933 -36.774 1.00 90.75 89 SER A C 1
ATOM 658 O O . SER A 1 89 ? 23.986 3.838 -35.642 1.00 90.75 89 SER A O 1
ATOM 660 N N . LYS A 1 90 ? 23.937 4.768 -37.673 1.00 88.44 90 LYS A N 1
ATOM 661 C CA . LYS A 1 90 ? 22.760 5.599 -37.374 1.00 88.44 90 LYS A CA 1
ATOM 662 C C . LYS A 1 90 ? 21.553 4.758 -36.931 1.00 88.44 90 LYS A C 1
ATOM 664 O O . LYS A 1 90 ? 20.797 5.190 -36.065 1.00 88.44 90 LYS A O 1
ATOM 669 N N . ALA A 1 91 ? 21.368 3.575 -37.519 1.00 91.31 91 ALA A N 1
ATOM 670 C CA . ALA A 1 91 ? 20.275 2.670 -37.171 1.00 91.31 91 ALA A CA 1
ATOM 671 C C . ALA A 1 91 ? 20.435 2.110 -35.747 1.00 91.31 91 ALA A C 1
ATOM 673 O O . ALA A 1 91 ? 19.475 2.105 -34.971 1.00 91.31 91 ALA A O 1
ATOM 674 N N . ASP A 1 92 ? 21.655 1.728 -35.371 1.00 89.56 92 ASP A N 1
ATOM 675 C CA . ASP A 1 92 ? 21.964 1.233 -34.027 1.00 89.56 92 ASP A CA 1
ATOM 676 C C . ASP A 1 92 ? 21.809 2.340 -32.978 1.00 89.56 92 ASP A C 1
ATOM 678 O O . ASP A 1 92 ? 21.211 2.116 -31.925 1.00 89.56 92 ASP A O 1
ATOM 682 N N . ALA A 1 93 ? 22.238 3.566 -33.300 1.00 90.19 93 ALA A N 1
ATOM 683 C CA . ALA A 1 93 ? 22.067 4.735 -32.440 1.00 90.19 93 ALA A CA 1
ATOM 684 C C . ALA A 1 93 ? 20.587 5.021 -32.144 1.00 90.19 93 ALA A C 1
ATOM 686 O O . ALA A 1 93 ? 20.199 5.221 -30.990 1.00 90.19 93 ALA A O 1
ATOM 687 N N . VAL A 1 94 ? 19.740 4.997 -33.180 1.00 92.00 94 VAL A N 1
ATOM 688 C CA . VAL A 1 94 ? 18.288 5.180 -33.035 1.00 92.00 94 VAL A CA 1
ATOM 689 C C . VAL A 1 94 ? 17.689 4.067 -32.178 1.00 92.00 94 VAL A C 1
ATOM 691 O O . VAL A 1 94 ? 16.895 4.349 -31.281 1.00 92.00 94 VAL A O 1
ATOM 694 N N . THR A 1 95 ? 18.090 2.816 -32.400 1.00 93.81 95 THR A N 1
ATOM 695 C CA . THR A 1 95 ? 17.596 1.664 -31.631 1.00 93.81 95 THR A CA 1
ATOM 696 C C . THR A 1 95 ? 17.982 1.778 -30.153 1.00 93.81 95 THR A C 1
ATOM 698 O O . THR A 1 95 ? 17.145 1.588 -29.266 1.00 93.81 95 THR A O 1
ATOM 701 N N . HIS A 1 96 ? 19.223 2.179 -29.874 1.00 92.44 96 HIS A N 1
ATOM 702 C CA . HIS A 1 96 ? 19.730 2.371 -28.520 1.00 92.44 96 HIS A CA 1
ATOM 703 C C . HIS A 1 96 ? 19.000 3.503 -27.781 1.00 92.44 96 HIS A C 1
ATOM 705 O O . HIS A 1 96 ? 18.501 3.308 -26.670 1.00 92.44 96 HIS A O 1
ATOM 711 N N . LEU A 1 97 ? 18.864 4.676 -28.409 1.00 91.50 97 LEU A N 1
ATOM 712 C CA . LEU A 1 97 ? 18.112 5.798 -27.839 1.00 91.50 97 LEU A CA 1
ATOM 713 C C . LEU A 1 97 ? 16.637 5.439 -27.619 1.00 91.50 97 LEU A C 1
ATOM 715 O O . LEU A 1 97 ? 16.076 5.776 -26.579 1.00 91.50 97 LEU A O 1
ATOM 719 N N . THR A 1 98 ? 16.023 4.696 -28.543 1.00 95.81 98 THR A N 1
ATOM 720 C CA . THR A 1 98 ? 14.639 4.215 -28.397 1.00 95.81 98 THR A CA 1
ATOM 721 C C . THR A 1 98 ? 14.488 3.308 -27.173 1.00 95.81 98 THR A C 1
ATOM 723 O O . THR A 1 98 ? 13.521 3.442 -26.421 1.00 95.81 98 THR A O 1
ATOM 726 N N . SER A 1 99 ? 15.465 2.433 -26.916 1.00 95.81 99 SER A N 1
ATOM 727 C CA . SER A 1 99 ? 15.500 1.603 -25.706 1.00 95.81 99 SER A CA 1
ATOM 728 C C . SER A 1 99 ? 15.585 2.453 -24.432 1.00 95.81 99 SER A C 1
ATOM 730 O O . SER A 1 99 ? 14.792 2.261 -23.508 1.00 95.81 99 SER A O 1
ATOM 732 N N . LEU A 1 100 ? 16.468 3.458 -24.390 1.00 96.00 100 LEU A N 1
ATOM 733 C CA . LEU A 1 100 ? 16.574 4.374 -23.245 1.00 96.00 100 LEU A CA 1
ATOM 734 C C . LEU A 1 100 ? 15.279 5.168 -23.010 1.00 96.00 100 LEU A C 1
ATOM 736 O O . LEU A 1 100 ? 14.832 5.293 -21.868 1.00 96.00 100 LEU A O 1
ATOM 740 N N . VAL A 1 101 ? 14.637 5.648 -24.078 1.00 96.44 101 VAL A N 1
ATOM 741 C CA . VAL A 1 101 ? 13.336 6.329 -24.003 1.00 96.44 101 VAL A CA 1
ATOM 742 C C . VAL A 1 101 ? 12.263 5.393 -23.446 1.00 96.44 101 VAL A C 1
ATOM 744 O O . VAL A 1 101 ? 11.533 5.786 -22.537 1.00 96.44 101 VAL A O 1
ATOM 747 N N . SER A 1 102 ? 12.195 4.148 -23.924 1.00 96.69 102 SER A N 1
ATOM 748 C CA . SER A 1 102 ? 11.269 3.129 -23.409 1.00 96.69 102 SER A CA 1
ATOM 749 C C . SER A 1 102 ? 11.462 2.895 -21.904 1.00 96.69 102 SER A C 1
ATOM 751 O O . SER A 1 102 ? 10.494 2.886 -21.139 1.00 96.69 102 SER A O 1
ATOM 753 N N . ARG A 1 103 ? 12.715 2.817 -21.439 1.00 95.56 103 ARG A N 1
ATOM 754 C CA . ARG A 1 103 ? 13.036 2.686 -20.008 1.00 95.56 103 ARG A CA 1
ATOM 755 C C . ARG A 1 103 ? 12.577 3.889 -19.188 1.00 95.56 103 ARG A C 1
ATOM 757 O O . ARG A 1 103 ? 11.955 3.703 -18.144 1.00 95.56 103 ARG A O 1
ATOM 764 N N . LEU A 1 104 ? 12.822 5.112 -19.662 1.00 96.38 104 LEU A N 1
ATOM 765 C CA . LEU A 1 104 ? 12.364 6.338 -18.996 1.00 96.38 104 LEU A CA 1
ATOM 766 C C . LEU A 1 104 ? 10.833 6.437 -18.955 1.00 96.38 104 LEU A C 1
ATOM 768 O O . LEU A 1 104 ? 10.268 6.833 -17.937 1.00 96.38 104 LEU A O 1
ATOM 772 N N . GLN A 1 105 ? 10.146 6.030 -20.024 1.00 97.25 105 GLN A N 1
ATOM 773 C CA . GLN A 1 105 ? 8.684 5.950 -20.044 1.00 97.25 105 GLN A CA 1
ATOM 774 C C . GLN A 1 105 ? 8.163 4.907 -19.045 1.00 97.25 105 GLN A C 1
ATOM 776 O O . GLN A 1 105 ? 7.183 5.163 -18.344 1.00 97.25 105 GLN A O 1
ATOM 781 N N . GLY A 1 106 ? 8.834 3.758 -18.936 1.00 96.12 106 GLY A N 1
ATOM 782 C CA . GLY A 1 106 ? 8.545 2.746 -17.920 1.00 96.12 106 GLY A CA 1
ATOM 783 C C . GLY A 1 106 ? 8.727 3.281 -16.498 1.00 96.12 106 GLY A C 1
ATOM 784 O O . GLY A 1 106 ? 7.839 3.113 -15.660 1.00 96.12 106 GLY A O 1
ATOM 785 N N . LEU A 1 107 ? 9.831 3.990 -16.239 1.00 95.69 107 LEU A N 1
ATOM 786 C CA . LEU A 1 107 ? 10.084 4.640 -14.953 1.00 95.69 107 LEU A CA 1
ATOM 787 C C . LEU A 1 107 ? 9.008 5.681 -14.625 1.00 95.69 107 LEU A C 1
ATOM 789 O O . LEU A 1 107 ? 8.500 5.681 -13.507 1.00 95.69 107 LEU A O 1
ATOM 793 N N . LYS A 1 108 ? 8.620 6.520 -15.595 1.00 96.75 108 LYS A N 1
ATOM 794 C CA . LYS A 1 108 ? 7.549 7.512 -15.432 1.00 96.75 108 LYS A CA 1
ATOM 795 C C . LYS A 1 108 ? 6.245 6.852 -14.982 1.00 96.75 108 LYS A C 1
ATOM 797 O O . LYS A 1 108 ? 5.701 7.243 -13.955 1.00 96.75 108 LYS A O 1
ATOM 802 N N . ARG A 1 109 ? 5.784 5.816 -15.695 1.00 96.75 109 ARG A N 1
ATOM 803 C CA . ARG A 1 109 ? 4.552 5.081 -15.342 1.00 96.75 109 ARG A CA 1
ATOM 804 C C . ARG A 1 109 ? 4.625 4.495 -13.933 1.00 96.75 109 ARG A C 1
ATOM 806 O O . ARG A 1 109 ? 3.673 4.585 -13.166 1.00 96.75 109 ARG A O 1
ATOM 813 N N . LYS A 1 110 ? 5.774 3.913 -13.577 1.00 94.88 110 LYS A N 1
ATOM 814 C CA . LYS A 1 110 ? 5.993 3.338 -12.246 1.00 94.88 110 LYS A CA 1
ATOM 815 C C . LYS A 1 110 ? 5.971 4.401 -11.146 1.00 94.88 110 LYS A C 1
ATOM 817 O O . LYS A 1 110 ? 5.427 4.150 -10.075 1.00 94.88 110 LYS A O 1
ATOM 822 N N . LEU A 1 111 ? 6.545 5.575 -11.406 1.00 95.00 111 LEU A N 1
ATOM 823 C CA . LEU A 1 111 ? 6.559 6.682 -10.455 1.00 95.00 111 LEU A CA 1
ATOM 824 C C . LEU A 1 111 ? 5.172 7.311 -10.290 1.00 95.00 111 LEU A C 1
ATOM 826 O O . LEU A 1 111 ? 4.816 7.669 -9.176 1.00 95.00 111 LEU A O 1
ATOM 830 N N . GLU A 1 112 ? 4.370 7.400 -11.352 1.00 96.19 112 GLU A N 1
ATOM 831 C CA . GLU A 1 112 ? 2.979 7.868 -11.267 1.00 96.19 112 GLU A CA 1
ATOM 832 C C . GLU A 1 112 ? 2.139 6.974 -10.345 1.00 96.19 112 GLU A C 1
ATOM 834 O O . GLU A 1 112 ? 1.430 7.479 -9.475 1.00 96.19 112 GLU A O 1
ATOM 839 N N . GLU A 1 113 ? 2.259 5.651 -10.479 1.00 95.00 113 GLU A N 1
ATOM 840 C CA . GLU A 1 113 ? 1.568 4.697 -9.602 1.00 95.00 113 GLU A CA 1
ATOM 841 C C . GLU A 1 113 ? 2.093 4.751 -8.159 1.00 95.00 113 GLU A C 1
ATOM 843 O O . GLU A 1 113 ? 1.328 4.792 -7.189 1.00 95.00 113 GLU A O 1
ATOM 848 N N . GLY A 1 114 ? 3.417 4.836 -8.013 1.00 94.50 114 GLY A N 1
ATOM 849 C CA . GLY A 1 114 ? 4.066 5.025 -6.724 1.00 94.50 114 GLY A CA 1
ATOM 850 C C . GLY A 1 114 ? 3.592 6.296 -6.015 1.00 94.50 114 GLY A C 1
ATOM 851 O O . GLY A 1 114 ? 3.280 6.244 -4.829 1.00 94.50 114 GLY A O 1
ATOM 852 N N . ASN A 1 115 ? 3.471 7.408 -6.741 1.00 95.12 115 ASN A N 1
ATOM 853 C CA . ASN A 1 115 ? 3.054 8.701 -6.206 1.00 95.12 115 ASN A CA 1
ATOM 854 C C . ASN A 1 115 ? 1.587 8.698 -5.758 1.00 95.12 115 ASN A C 1
ATOM 856 O O . ASN A 1 115 ? 1.271 9.246 -4.706 1.00 95.12 115 ASN A O 1
ATOM 860 N N . LYS A 1 116 ? 0.686 8.031 -6.495 1.00 95.75 116 LYS A N 1
ATOM 861 C CA . LYS A 1 116 ? -0.706 7.834 -6.044 1.00 95.75 116 LYS A CA 1
ATOM 862 C C . LYS A 1 116 ? -0.758 7.083 -4.714 1.00 95.75 116 LYS A C 1
ATOM 864 O O . LYS A 1 116 ? -1.483 7.479 -3.804 1.00 95.75 116 LYS A O 1
ATOM 869 N N . THR A 1 117 ? 0.043 6.024 -4.594 1.00 93.69 117 THR A N 1
ATOM 870 C CA . THR A 1 117 ? 0.122 5.228 -3.365 1.00 93.69 117 THR A CA 1
ATOM 871 C C . THR A 1 117 ? 0.700 6.048 -2.209 1.00 93.69 117 THR A C 1
ATOM 873 O O . THR A 1 117 ? 0.168 6.005 -1.102 1.00 93.69 117 THR A O 1
ATOM 876 N N . GLU A 1 118 ? 1.769 6.817 -2.442 1.00 94.56 118 GLU A N 1
ATOM 877 C CA . GLU A 1 118 ? 2.342 7.720 -1.433 1.00 94.56 118 GLU A CA 1
ATOM 878 C C . GLU A 1 118 ? 1.341 8.780 -0.983 1.00 94.56 118 GLU A C 1
ATOM 880 O O . GLU A 1 118 ? 1.167 8.963 0.221 1.00 94.56 118 GLU A O 1
ATOM 885 N N . TYR A 1 119 ? 0.654 9.424 -1.929 1.00 96.00 119 TYR A N 1
ATOM 886 C CA . TYR A 1 119 ? -0.361 10.432 -1.646 1.00 96.00 119 TYR A CA 1
ATOM 887 C C . TYR A 1 119 ? -1.463 9.875 -0.744 1.00 96.00 119 TYR A C 1
ATOM 889 O O . TYR A 1 119 ? -1.766 10.475 0.283 1.00 96.00 119 TYR A O 1
ATOM 897 N N . LEU A 1 120 ? -1.994 8.690 -1.062 1.00 94.69 120 LEU A N 1
ATOM 898 C CA . LEU A 1 120 ? -3.022 8.040 -0.248 1.00 94.69 120 LEU A CA 1
ATOM 899 C C . LEU A 1 120 ? -2.538 7.764 1.186 1.00 94.69 120 LEU A C 1
ATOM 901 O O . LEU A 1 120 ? -3.242 8.051 2.153 1.00 94.69 120 LEU A O 1
ATOM 905 N N . GLN A 1 121 ? -1.325 7.229 1.355 1.00 94.75 121 GLN A N 1
ATOM 906 C CA . GLN A 1 121 ? -0.793 6.952 2.696 1.00 94.75 121 GLN A CA 1
ATOM 907 C C . GLN A 1 121 ? -0.475 8.242 3.468 1.00 94.75 121 GLN A C 1
ATOM 909 O O . GLN A 1 121 ? -0.697 8.305 4.677 1.00 94.75 121 GLN A O 1
ATOM 914 N N . ALA A 1 122 ? 0.001 9.288 2.788 1.00 96.12 122 ALA A N 1
ATOM 915 C CA . ALA A 1 122 ? 0.225 10.602 3.381 1.00 96.12 122 ALA A CA 1
ATOM 916 C C . ALA A 1 122 ? -1.094 11.260 3.815 1.00 96.12 122 ALA A C 1
ATOM 918 O O . ALA A 1 122 ? -1.169 11.775 4.930 1.00 96.12 122 ALA A O 1
ATOM 919 N N . GLN A 1 123 ? -2.141 11.175 2.990 1.00 96.56 123 GLN A N 1
ATOM 920 C CA . GLN A 1 123 ? -3.490 11.637 3.317 1.00 96.56 123 GLN A CA 1
ATOM 921 C C . GLN A 1 123 ? -4.025 10.936 4.568 1.00 96.56 123 GLN A C 1
ATOM 923 O O . GLN A 1 123 ? -4.477 11.605 5.490 1.00 96.56 123 GLN A O 1
ATOM 928 N N . ARG A 1 124 ? -3.907 9.606 4.658 1.00 95.94 124 ARG A N 1
ATOM 929 C CA . ARG A 1 124 ? -4.323 8.852 5.854 1.00 95.94 124 ARG A CA 1
ATOM 930 C C . ARG A 1 124 ? -3.531 9.234 7.099 1.00 95.94 124 ARG A C 1
ATOM 932 O O . ARG A 1 124 ? -4.112 9.392 8.170 1.00 95.94 124 ARG A O 1
ATOM 939 N N . CYS A 1 125 ? -2.212 9.403 6.978 1.00 96.12 125 CYS A N 1
ATOM 940 C CA . CYS A 1 125 ? -1.390 9.923 8.073 1.00 96.12 125 CYS A CA 1
ATOM 941 C C . CYS A 1 125 ? -1.892 11.301 8.520 1.00 96.12 125 CYS A C 1
ATOM 943 O O . CYS A 1 125 ? -2.040 11.534 9.717 1.00 96.12 125 CYS A O 1
ATOM 945 N N . ARG A 1 126 ? -2.183 12.191 7.566 1.00 96.12 126 ARG A N 1
ATOM 946 C CA . ARG A 1 126 ? -2.659 13.546 7.840 1.00 96.12 126 ARG A CA 1
ATOM 947 C C . ARG A 1 126 ? -4.022 13.541 8.526 1.00 96.12 126 ARG A C 1
ATOM 949 O O . ARG A 1 126 ? -4.129 14.115 9.598 1.00 96.12 126 ARG A O 1
ATOM 956 N N . ALA A 1 127 ? -4.999 12.813 7.989 1.00 95.62 127 ALA A N 1
ATOM 957 C CA . ALA A 1 127 ? -6.333 12.686 8.574 1.00 95.62 127 ALA A CA 1
ATOM 958 C C . ALA A 1 127 ? -6.288 12.174 10.023 1.00 95.62 127 ALA A C 1
ATOM 960 O O . ALA A 1 127 ? -7.030 12.646 10.881 1.00 95.62 127 ALA A O 1
ATOM 961 N N . ARG A 1 128 ? -5.388 11.226 10.321 1.00 94.88 128 ARG A N 1
ATOM 962 C CA . ARG A 1 128 ? -5.213 10.711 11.685 1.00 94.88 128 ARG A CA 1
ATOM 963 C C . ARG A 1 128 ? -4.536 11.719 12.610 1.00 94.88 128 ARG A C 1
ATOM 965 O O . ARG A 1 128 ? -4.900 11.749 13.775 1.00 94.88 128 ARG A O 1
ATOM 972 N N . LEU A 1 129 ? -3.595 12.531 12.126 1.00 93.38 129 LEU A N 1
ATOM 973 C CA . LEU A 1 129 ? -3.011 13.624 12.915 1.00 93.38 129 LEU A CA 1
ATOM 974 C C . LEU A 1 129 ? -4.036 14.731 13.178 1.00 93.38 129 LEU A C 1
ATOM 976 O O . LEU A 1 129 ? -4.218 15.112 14.327 1.00 93.38 129 LEU A O 1
ATOM 980 N N . ASP A 1 130 ? -4.772 15.158 12.150 1.00 92.69 130 ASP A N 1
ATOM 981 C CA . ASP A 1 130 ? -5.822 16.173 12.281 1.00 92.69 130 ASP A CA 1
ATOM 982 C C . ASP A 1 130 ? -6.894 15.724 13.293 1.00 92.69 130 ASP A C 1
ATOM 984 O O . ASP A 1 130 ? -7.339 16.506 14.126 1.00 92.69 130 ASP A O 1
ATOM 988 N N . HIS A 1 131 ? -7.256 14.435 13.301 1.00 91.31 131 HIS A N 1
ATOM 989 C CA . HIS A 1 131 ? -8.165 13.872 14.303 1.00 91.31 131 HIS A CA 1
ATOM 990 C C . HIS A 1 131 ? -7.625 13.942 15.746 1.00 91.31 131 HIS A C 1
ATOM 992 O O . HIS A 1 131 ? -8.418 14.007 16.685 1.00 91.31 131 HIS A O 1
ATOM 998 N N . LEU A 1 132 ? -6.304 13.913 15.947 1.00 89.50 132 LEU A N 1
ATOM 999 C CA . LEU A 1 132 ? -5.686 14.062 17.272 1.00 89.50 132 LEU A CA 1
ATOM 1000 C C . LEU A 1 132 ? -5.575 15.524 17.700 1.00 89.50 132 LEU A C 1
ATOM 1002 O O . LEU A 1 132 ? -5.669 15.805 18.892 1.00 89.50 132 LEU A O 1
ATOM 1006 N N . ASP A 1 133 ? -5.417 16.438 16.745 1.00 86.62 133 ASP A N 1
ATOM 1007 C CA . ASP A 1 133 ? -5.299 17.871 17.020 1.00 86.62 133 ASP A CA 1
ATOM 1008 C C . ASP A 1 133 ? -6.626 18.482 17.507 1.00 86.62 133 ASP A C 1
ATOM 1010 O O . ASP A 1 133 ? -6.613 19.453 18.257 1.00 86.62 133 ASP A O 1
ATOM 1014 N N . VAL A 1 134 ? -7.776 17.888 17.158 1.00 82.88 134 VAL A N 1
ATOM 1015 C CA . VAL A 1 134 ? -9.122 18.374 17.552 1.00 82.88 134 VAL A CA 1
ATOM 1016 C C . VAL A 1 134 ? -9.541 17.893 18.961 1.00 82.88 134 VAL A C 1
ATOM 1018 O O . VAL A 1 134 ? -10.679 18.088 19.391 1.00 82.88 134 VAL A O 1
ATOM 1021 N N . VAL A 1 135 ? -8.651 17.236 19.718 1.00 80.06 135 VAL A N 1
ATOM 1022 C CA . VAL A 1 135 ? -8.968 16.749 21.074 1.00 80.06 135 VAL A CA 1
ATOM 1023 C C . VAL A 1 135 ? -9.087 17.918 22.052 1.00 80.06 135 VAL A C 1
ATOM 1025 O O . VAL A 1 135 ? -8.115 18.362 22.658 1.00 80.06 135 VAL A O 1
ATOM 1028 N N . GLU A 1 136 ? -10.320 18.364 22.263 1.00 74.38 136 GLU A N 1
ATOM 1029 C CA . GLU A 1 13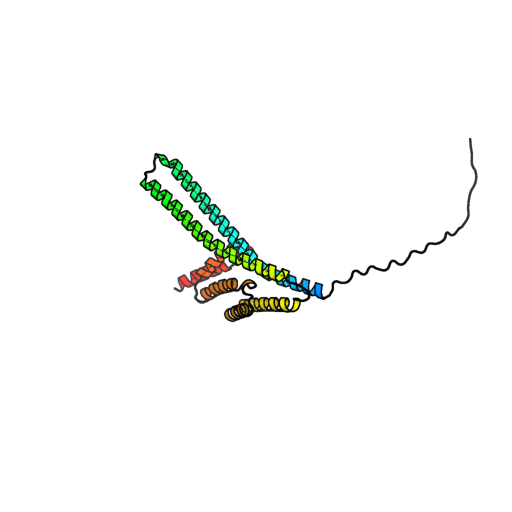6 ? -10.683 19.400 23.229 1.00 74.38 136 GLU A CA 1
ATOM 1030 C C . GLU A 1 136 ? -11.719 18.872 24.231 1.00 74.38 136 GLU A C 1
ATOM 1032 O O . GLU A 1 136 ? -12.466 17.933 23.951 1.00 74.38 136 GLU A O 1
ATOM 1037 N N . VAL A 1 137 ? -11.784 19.475 25.424 1.00 68.00 137 VAL A N 1
ATOM 1038 C CA . VAL A 1 137 ? -12.690 19.030 26.504 1.00 68.00 137 VAL A CA 1
ATOM 1039 C C . VAL A 1 137 ? -14.165 19.087 26.081 1.00 68.00 137 VAL A C 1
ATOM 1041 O O . VAL A 1 137 ? -14.951 18.257 26.536 1.00 68.00 137 VAL A O 1
ATOM 1044 N N . GLU A 1 138 ? -14.531 20.025 25.206 1.00 75.44 138 GLU A N 1
ATOM 1045 C CA . GLU A 1 138 ? -15.901 20.207 24.705 1.00 75.44 138 GLU A CA 1
ATOM 1046 C C . GLU A 1 138 ? -16.270 19.182 23.617 1.00 75.44 138 GLU A C 1
ATOM 1048 O O . GLU A 1 138 ? -17.379 18.653 23.628 1.00 75.44 138 GLU A O 1
ATOM 1053 N N . ASN A 1 139 ? -15.316 18.801 22.760 1.00 80.88 139 ASN A N 1
ATOM 1054 C CA . ASN A 1 139 ? -15.509 17.848 21.653 1.00 80.88 139 ASN A CA 1
ATOM 1055 C C . ASN A 1 139 ? -15.215 16.383 22.038 1.00 80.88 139 ASN A C 1
ATOM 1057 O O . ASN A 1 139 ? -15.258 15.472 21.205 1.00 80.88 139 ASN A O 1
ATOM 1061 N N . LEU A 1 140 ? -14.916 16.130 23.315 1.00 83.19 140 LEU A N 1
ATOM 1062 C CA . LEU A 1 140 ? -14.499 14.821 23.816 1.00 83.19 140 LEU A CA 1
ATOM 1063 C C . LEU A 1 140 ? -15.512 13.682 23.561 1.00 83.19 140 LEU A C 1
ATOM 1065 O O . LEU A 1 140 ? -15.060 12.570 23.262 1.00 83.19 140 LEU A O 1
ATOM 1069 N N . PRO A 1 141 ? -16.846 13.889 23.653 1.00 86.81 141 PRO A N 1
ATOM 1070 C CA . PRO A 1 141 ? -17.823 12.840 23.355 1.00 86.81 141 PRO A CA 1
ATOM 1071 C C . PRO A 1 141 ? -17.790 12.385 21.890 1.00 86.81 141 PRO A C 1
ATOM 1073 O O . PRO A 1 141 ? -17.738 11.181 21.629 1.00 86.81 141 PRO A O 1
ATOM 1076 N N . ASP A 1 142 ? -17.747 13.323 20.942 1.00 88.81 142 ASP A N 1
ATOM 1077 C CA . ASP A 1 142 ? -17.737 13.029 19.502 1.00 88.81 142 ASP A CA 1
ATOM 1078 C C . ASP A 1 142 ? -16.416 12.399 19.066 1.00 88.81 142 ASP A C 1
ATOM 1080 O O . ASP A 1 142 ? -16.383 11.414 18.315 1.00 88.81 142 ASP A O 1
ATOM 1084 N N . TRP A 1 143 ? -15.312 12.907 19.614 1.00 90.94 143 TRP A N 1
ATOM 1085 C CA . TRP A 1 143 ? -13.997 12.318 19.419 1.00 90.94 143 TRP A CA 1
ATOM 1086 C C . TRP A 1 143 ? -13.948 10.874 19.948 1.00 90.94 143 TRP A C 1
ATOM 1088 O O . TRP A 1 143 ? -13.528 9.951 19.244 1.00 90.94 143 TRP A O 1
ATOM 1098 N N . SER A 1 144 ? -14.484 10.641 21.152 1.00 89.75 144 SER A N 1
ATOM 1099 C CA . SER A 1 144 ? -14.572 9.302 21.748 1.00 89.75 144 SER A CA 1
ATOM 1100 C C . SER A 1 144 ? -15.464 8.359 20.936 1.00 89.75 144 SER A C 1
ATOM 1102 O O . SER A 1 144 ? -15.134 7.179 20.800 1.00 89.75 144 SER A O 1
ATOM 1104 N N . ASN A 1 145 ? -16.566 8.863 20.373 1.00 92.75 145 ASN A N 1
ATOM 1105 C CA . ASN A 1 145 ? -17.455 8.102 19.497 1.00 92.75 145 ASN A CA 1
ATOM 1106 C C . ASN A 1 145 ? -16.739 7.676 18.206 1.00 92.75 145 ASN A C 1
ATOM 1108 O O . ASN A 1 145 ? -16.804 6.510 17.811 1.00 92.75 145 ASN A O 1
ATOM 1112 N N . THR A 1 146 ? -16.000 8.598 17.588 1.00 94.25 146 THR A N 1
ATOM 1113 C CA . THR A 1 146 ? -15.194 8.335 16.387 1.00 94.25 146 THR A CA 1
ATOM 1114 C C . THR A 1 146 ? -14.140 7.266 16.655 1.00 94.25 146 THR A C 1
ATOM 1116 O O . THR A 1 146 ? -14.022 6.296 15.902 1.00 94.25 146 THR A O 1
ATOM 1119 N N . ARG A 1 147 ? -13.421 7.374 17.774 1.00 92.75 147 ARG A N 1
ATOM 1120 C CA . ARG A 1 147 ? -12.464 6.350 18.193 1.00 92.75 147 ARG A CA 1
ATOM 1121 C C . ARG A 1 147 ? -13.127 4.994 18.431 1.00 92.75 147 ARG A C 1
ATOM 1123 O O . ARG A 1 147 ? -12.602 3.979 17.980 1.00 92.75 147 ARG A O 1
ATOM 1130 N N . LEU A 1 148 ? -14.273 4.955 19.112 1.00 94.06 148 LEU A N 1
ATOM 1131 C CA . LEU A 1 148 ? -15.009 3.709 19.333 1.00 94.06 148 LEU A CA 1
ATOM 1132 C C . LEU A 1 148 ? -15.373 3.039 18.002 1.00 94.06 148 LEU A C 1
ATOM 1134 O O . LEU A 1 148 ? -15.166 1.837 17.848 1.00 94.06 148 LEU A O 1
ATOM 1138 N N . LYS A 1 149 ? -15.850 3.811 17.019 1.00 96.38 149 LYS A N 1
ATOM 1139 C CA . LYS A 1 149 ? -16.139 3.303 15.670 1.00 96.38 149 LYS A CA 1
ATOM 1140 C C . LYS A 1 149 ? -14.890 2.737 14.995 1.00 96.38 149 LYS A C 1
ATOM 1142 O O . LYS A 1 149 ? -14.967 1.663 14.411 1.00 96.38 149 LYS A O 1
ATOM 1147 N N . ARG A 1 150 ? -13.732 3.394 15.120 1.00 95.94 150 ARG A N 1
ATOM 1148 C CA . ARG A 1 150 ? -12.453 2.882 14.587 1.00 95.94 150 ARG A CA 1
ATOM 1149 C C . ARG A 1 150 ? -12.052 1.551 15.227 1.00 95.94 150 ARG A C 1
ATOM 1151 O O . ARG A 1 150 ? -11.674 0.630 14.508 1.00 95.94 150 ARG A O 1
ATOM 1158 N N . ILE A 1 151 ? -12.196 1.422 16.548 1.00 95.06 151 ILE A N 1
ATOM 1159 C CA . ILE A 1 151 ? -11.960 0.161 17.274 1.00 95.06 151 ILE A CA 1
ATOM 1160 C C . ILE A 1 151 ? -12.926 -0.929 16.796 1.00 95.06 151 ILE A C 1
ATOM 1162 O O . ILE A 1 151 ? -12.515 -2.064 16.570 1.00 95.06 151 ILE A O 1
ATOM 1166 N N . LEU A 1 152 ? -14.203 -0.590 16.610 1.00 97.38 152 LEU A N 1
ATOM 1167 C CA . LEU A 1 152 ? -15.211 -1.535 16.142 1.00 97.38 152 LEU A CA 1
ATOM 1168 C C . LEU A 1 152 ? -14.923 -2.016 14.713 1.00 97.38 152 LEU A C 1
ATOM 1170 O O . LEU A 1 152 ? -15.039 -3.208 14.442 1.00 97.38 152 LEU A O 1
ATOM 1174 N N . VAL A 1 153 ? -14.494 -1.115 13.823 1.00 98.00 153 VAL A N 1
ATOM 1175 C CA . VAL A 1 153 ? -14.047 -1.469 12.469 1.00 98.00 153 VAL A CA 1
ATOM 1176 C C . VAL A 1 153 ? -12.847 -2.419 12.524 1.00 98.00 153 VAL A C 1
ATOM 1178 O O . VAL A 1 153 ? -12.892 -3.466 11.886 1.00 98.00 153 VAL A O 1
ATOM 1181 N N . ASP A 1 154 ? -11.805 -2.118 13.308 1.00 95.94 154 ASP A N 1
ATOM 1182 C CA . ASP A 1 154 ? -10.642 -3.011 13.467 1.00 95.94 154 ASP A CA 1
ATOM 1183 C C . ASP A 1 154 ? -11.050 -4.398 13.995 1.00 95.94 154 ASP A C 1
ATOM 1185 O O . ASP A 1 154 ? -10.629 -5.420 13.447 1.00 95.94 154 ASP A O 1
ATOM 1189 N N . TYR A 1 155 ? -11.936 -4.450 14.994 1.00 96.81 155 TYR A N 1
ATOM 1190 C CA . TYR A 1 155 ? -12.487 -5.704 15.505 1.00 96.81 155 TYR A CA 1
ATOM 1191 C C . TYR A 1 155 ? -13.218 -6.495 14.413 1.00 96.81 155 TYR A C 1
ATOM 1193 O O . TYR A 1 155 ? -12.932 -7.675 14.209 1.00 96.81 155 TYR A O 1
ATOM 1201 N N . MET A 1 156 ? -14.130 -5.853 13.678 1.00 98.25 156 MET A N 1
ATOM 1202 C CA . MET A 1 156 ? -14.876 -6.492 12.592 1.00 98.25 156 MET A CA 1
ATOM 1203 C C . MET A 1 156 ? -13.939 -7.053 11.518 1.00 98.25 156 MET A C 1
ATOM 1205 O O . MET A 1 156 ? -14.127 -8.187 11.083 1.00 98.25 156 MET A O 1
ATOM 1209 N N . LEU A 1 157 ? -12.891 -6.315 11.144 1.00 97.44 157 LEU A N 1
ATOM 1210 C CA . LEU A 1 157 ? -11.896 -6.764 10.168 1.00 97.44 157 LEU A CA 1
ATOM 1211 C C . LEU A 1 157 ? -11.112 -7.994 10.652 1.00 97.44 157 LEU A C 1
ATOM 1213 O O . LEU A 1 157 ? -10.898 -8.926 9.878 1.00 97.44 157 LEU A O 1
ATOM 1217 N N . ARG A 1 158 ? -10.730 -8.048 11.937 1.00 95.88 158 ARG A N 1
ATOM 1218 C CA . ARG A 1 158 ? -10.074 -9.229 12.539 1.00 95.88 158 ARG A CA 1
ATOM 1219 C C . ARG A 1 158 ? -10.990 -10.446 12.601 1.00 95.88 158 ARG A C 1
ATOM 1221 O O . ARG A 1 158 ? -10.510 -11.568 12.474 1.00 95.88 158 ARG A O 1
ATOM 1228 N N . MET A 1 159 ? -12.289 -10.221 12.771 1.00 97.38 159 MET A N 1
ATOM 1229 C CA . MET A 1 159 ? -13.315 -11.267 12.780 1.00 97.38 159 MET A CA 1
ATOM 1230 C C . MET A 1 159 ? -13.834 -11.618 11.378 1.00 97.38 159 MET A C 1
ATOM 1232 O O . MET A 1 159 ? -14.789 -12.377 11.259 1.00 97.38 159 MET A O 1
ATOM 1236 N N . SER A 1 160 ? -13.202 -11.106 10.315 1.00 96.50 160 SER A N 1
ATOM 1237 C CA . SER A 1 160 ? -13.585 -11.341 8.913 1.00 96.50 160 SER A CA 1
ATOM 1238 C C . SER A 1 160 ? -14.954 -10.770 8.500 1.00 96.50 160 SER A C 1
ATOM 1240 O O . SER A 1 160 ? -15.483 -11.116 7.445 1.00 96.50 160 SER A O 1
ATOM 1242 N N . TYR A 1 161 ? -15.521 -9.840 9.273 1.00 97.81 161 TYR A N 1
ATOM 1243 C CA . TYR A 1 161 ? -16.745 -9.103 8.933 1.00 97.81 161 TYR A CA 1
ATOM 1244 C C . TYR A 1 161 ? -16.438 -7.894 8.030 1.00 97.81 161 TYR A C 1
ATOM 1246 O O . TYR A 1 161 ? -16.727 -6.748 8.380 1.00 97.81 161 TYR A O 1
ATOM 1254 N N . TYR A 1 162 ? -15.817 -8.145 6.874 1.00 97.31 162 TYR A N 1
ATOM 1255 C CA . TYR A 1 162 ? -15.269 -7.104 5.992 1.00 97.31 162 TYR A CA 1
ATOM 1256 C C . TYR A 1 162 ? -16.326 -6.130 5.458 1.00 97.31 1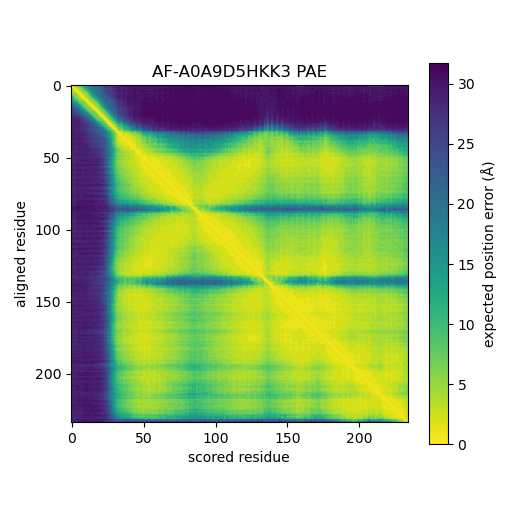62 TYR A C 1
ATOM 1258 O O . TYR A 1 162 ? -16.117 -4.919 5.510 1.00 97.31 162 TYR A O 1
ATOM 1266 N N . ASP A 1 163 ? -17.468 -6.640 4.995 1.00 97.75 163 ASP A N 1
ATOM 1267 C CA . ASP A 1 163 ? -18.515 -5.809 4.387 1.00 97.75 163 ASP A CA 1
ATOM 1268 C C . ASP A 1 163 ? -19.171 -4.897 5.430 1.00 97.75 163 ASP A C 1
ATOM 1270 O O . ASP A 1 163 ? -19.357 -3.701 5.204 1.00 97.75 163 ASP A O 1
ATOM 1274 N N . THR A 1 164 ? -19.443 -5.437 6.622 1.00 98.25 164 THR A N 1
ATOM 1275 C CA . THR A 1 164 ? -19.966 -4.671 7.760 1.00 98.25 164 THR A CA 1
ATOM 1276 C C . THR A 1 164 ? -18.972 -3.602 8.211 1.00 98.25 164 THR A C 1
ATOM 1278 O O . THR A 1 164 ? -19.368 -2.461 8.449 1.00 98.25 164 THR A O 1
ATOM 1281 N N . ALA A 1 165 ? -17.681 -3.941 8.286 1.00 98.44 165 ALA A N 1
ATOM 1282 C CA . ALA A 1 165 ? -16.620 -2.999 8.630 1.00 98.44 165 ALA A CA 1
ATOM 1283 C C . ALA A 1 165 ? -16.538 -1.844 7.619 1.00 98.44 165 ALA A C 1
ATOM 1285 O O . ALA A 1 165 ? -16.496 -0.676 8.011 1.00 98.44 165 ALA A O 1
ATOM 1286 N N . ALA A 1 166 ? -16.569 -2.166 6.321 1.00 98.25 166 ALA A N 1
ATOM 1287 C CA . ALA A 1 166 ? -16.565 -1.183 5.246 1.00 98.25 166 ALA A CA 1
ATOM 1288 C C . ALA A 1 166 ? -17.796 -0.272 5.317 1.00 98.25 166 ALA A C 1
ATOM 1290 O O . ALA A 1 166 ? -17.665 0.951 5.232 1.00 98.25 166 ALA A O 1
ATOM 1291 N N . LYS A 1 167 ? -18.980 -0.846 5.560 1.00 98.44 167 LYS A N 1
ATOM 1292 C CA . LYS A 1 167 ? -20.220 -0.074 5.652 1.00 98.44 167 LYS A CA 1
ATOM 1293 C C . LYS A 1 167 ? -20.249 0.853 6.865 1.00 98.44 167 LYS A C 1
ATOM 1295 O O . LYS A 1 167 ? -20.673 2.000 6.745 1.00 98.44 167 LYS A O 1
ATOM 1300 N N . LEU A 1 168 ? -19.768 0.392 8.022 1.00 98.38 168 LEU A N 1
ATOM 1301 C CA . LEU A 1 168 ? -19.648 1.228 9.217 1.00 98.38 168 LEU A CA 1
ATOM 1302 C C . LEU A 1 168 ? -18.684 2.398 8.987 1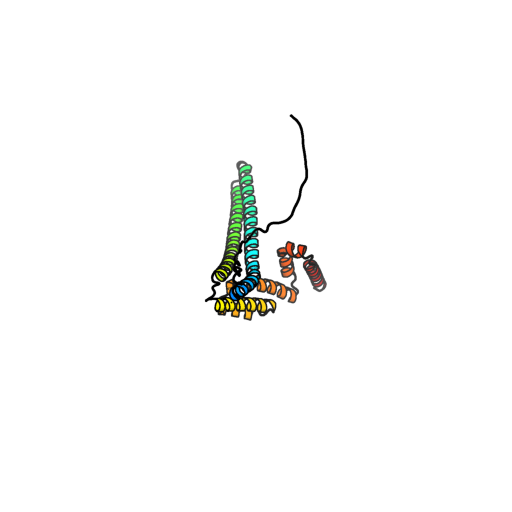.00 98.38 168 LEU A C 1
ATOM 1304 O O . LEU A 1 168 ? -18.987 3.522 9.397 1.00 98.38 168 LEU A O 1
ATOM 1308 N N . ALA A 1 169 ? -17.549 2.140 8.331 1.00 98.25 169 ALA A N 1
ATOM 1309 C CA . ALA A 1 169 ? -16.578 3.175 8.004 1.00 98.25 169 ALA A CA 1
ATOM 1310 C C . ALA A 1 169 ? -17.162 4.225 7.048 1.00 98.25 169 ALA A C 1
ATOM 1312 O O . ALA A 1 169 ? -16.972 5.414 7.283 1.00 98.25 169 ALA A O 1
ATOM 1313 N N . GLU A 1 170 ? -17.917 3.792 6.034 1.00 98.19 170 GLU A N 1
ATOM 1314 C CA . GLU A 1 170 ? -18.595 4.667 5.073 1.00 98.19 170 GLU A CA 1
ATOM 1315 C C . GLU A 1 170 ? -19.665 5.546 5.735 1.00 98.19 170 GLU A C 1
ATOM 1317 O O . GLU A 1 170 ? -19.609 6.767 5.621 1.00 98.19 170 GLU A O 1
ATOM 1322 N N . ILE A 1 171 ? -20.608 4.948 6.475 1.00 97.94 171 ILE A N 1
ATOM 1323 C CA . ILE A 1 171 ? -21.703 5.689 7.132 1.00 97.94 171 ILE A CA 1
ATOM 1324 C C . ILE A 1 171 ? -21.159 6.668 8.181 1.00 97.94 171 ILE A C 1
ATOM 1326 O O . ILE A 1 171 ? -21.752 7.715 8.431 1.00 97.94 171 ILE A O 1
ATOM 1330 N N . SER A 1 172 ? -20.029 6.332 8.804 1.00 97.00 172 SER A N 1
ATOM 1331 C CA . SER A 1 172 ? -19.388 7.188 9.804 1.00 97.00 172 SER A CA 1
ATOM 1332 C C . SER A 1 172 ? -18.402 8.198 9.212 1.00 97.00 172 SER A C 1
ATOM 1334 O O . SER A 1 172 ? -17.891 9.015 9.971 1.00 97.00 172 SER A O 1
ATOM 1336 N N . ASN A 1 173 ? -18.124 8.141 7.904 1.00 96.69 173 ASN A N 1
ATOM 1337 C CA . ASN A 1 173 ? -17.114 8.947 7.216 1.00 96.69 173 ASN A CA 1
ATOM 1338 C C . ASN A 1 173 ? -15.708 8.867 7.860 1.00 96.69 173 ASN A C 1
ATOM 1340 O O . ASN A 1 173 ? -15.065 9.883 8.117 1.00 96.69 173 ASN A O 1
ATOM 1344 N N . ILE A 1 174 ? -15.248 7.650 8.178 1.00 96.94 174 ILE A N 1
ATOM 1345 C CA . ILE A 1 174 ? -13.956 7.392 8.851 1.00 96.94 174 ILE A CA 1
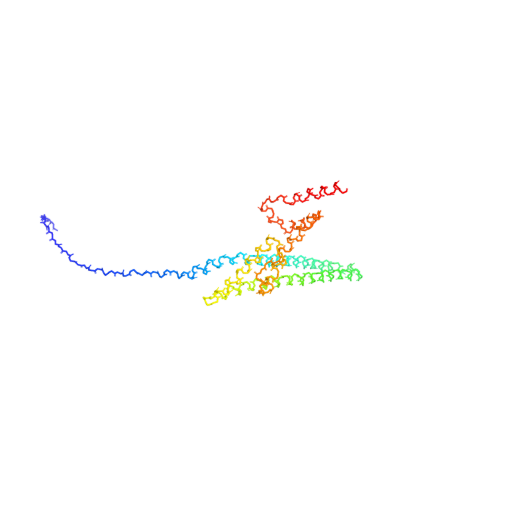ATOM 1346 C C . ILE A 1 174 ? -13.001 6.514 8.031 1.00 96.94 174 ILE A C 1
ATOM 1348 O O . ILE A 1 174 ? -12.083 5.922 8.597 1.00 96.94 174 ILE A O 1
ATOM 1352 N N . GLN A 1 175 ? -13.198 6.400 6.715 1.00 96.69 175 GLN A N 1
ATOM 1353 C CA . GLN A 1 175 ? -12.421 5.516 5.836 1.00 96.69 175 GLN A CA 1
ATOM 1354 C C . GLN A 1 175 ? -10.907 5.786 5.916 1.00 96.69 175 GLN A C 1
ATOM 1356 O O . GLN A 1 175 ? -10.122 4.842 5.949 1.00 96.69 175 GLN A O 1
ATOM 1361 N N . ASP A 1 176 ? -10.491 7.050 6.036 1.00 96.31 176 ASP A N 1
ATOM 1362 C CA . ASP A 1 176 ? -9.072 7.425 6.166 1.00 96.31 176 ASP A CA 1
ATOM 1363 C C . ASP A 1 176 ? -8.483 7.125 7.561 1.00 96.31 176 ASP A C 1
ATOM 1365 O O . ASP A 1 176 ? -7.262 7.054 7.755 1.00 96.31 176 ASP A O 1
ATOM 1369 N N . LEU A 1 177 ? -9.346 6.889 8.552 1.00 96.06 177 LEU A N 1
ATOM 1370 C CA . LEU A 1 177 ? -8.968 6.628 9.941 1.00 96.06 177 LEU A CA 1
ATOM 1371 C C . LEU A 1 177 ? -8.857 5.132 10.276 1.00 96.06 177 LEU A C 1
ATOM 1373 O O . LEU A 1 177 ? -8.523 4.789 11.416 1.00 96.06 177 LEU A O 1
ATOM 1377 N N . VAL A 1 178 ? -9.129 4.256 9.305 1.00 96.12 178 VAL A N 1
ATOM 1378 C CA . VAL A 1 178 ? -9.125 2.792 9.442 1.00 96.12 178 VAL A CA 1
ATOM 1379 C C . VAL A 1 178 ? -8.279 2.134 8.345 1.00 96.12 178 VAL A C 1
ATOM 1381 O O . VAL A 1 178 ? -7.971 2.750 7.328 1.00 96.12 178 VAL A O 1
ATOM 1384 N N . ASP A 1 179 ? -7.870 0.882 8.555 1.00 94.94 179 ASP A N 1
ATOM 1385 C CA . ASP A 1 179 ? -6.906 0.167 7.699 1.00 94.94 179 ASP A CA 1
ATOM 1386 C C . ASP A 1 179 ? -7.562 -0.977 6.891 1.00 94.94 179 ASP A C 1
ATOM 1388 O O . ASP A 1 179 ? -7.023 -2.078 6.817 1.00 94.94 179 ASP A O 1
ATOM 1392 N N . ILE A 1 180 ? -8.753 -0.749 6.315 1.00 96.00 180 ILE A N 1
ATOM 1393 C CA . ILE A 1 180 ? -9.576 -1.792 5.656 1.00 96.00 180 ILE A CA 1
ATOM 1394 C C . ILE A 1 180 ? -8.811 -2.541 4.553 1.00 96.00 180 ILE A C 1
ATOM 1396 O O . ILE A 1 180 ? -8.852 -3.768 4.492 1.00 96.00 180 ILE A O 1
ATOM 1400 N N . ASP A 1 181 ? -8.098 -1.815 3.697 1.00 94.19 181 ASP A N 1
ATOM 1401 C CA . ASP A 1 181 ? -7.338 -2.363 2.569 1.00 94.19 181 ASP A CA 1
ATOM 1402 C C . ASP A 1 181 ? -6.266 -3.368 3.002 1.00 94.19 181 ASP A C 1
ATOM 1404 O O . ASP A 1 181 ? -6.117 -4.418 2.383 1.00 94.19 181 ASP A O 1
ATOM 1408 N N . VAL A 1 182 ? -5.597 -3.112 4.127 1.00 93.12 182 VAL A N 1
ATOM 1409 C CA . VAL A 1 182 ? -4.593 -4.020 4.705 1.00 93.12 182 VAL A CA 1
ATOM 1410 C C . VAL A 1 182 ? -5.199 -5.382 5.043 1.00 93.12 182 VAL A C 1
ATOM 1412 O O . VAL A 1 182 ? -4.574 -6.426 4.842 1.00 93.12 182 VAL A O 1
ATOM 1415 N N . PHE A 1 183 ? -6.428 -5.381 5.558 1.00 95.69 183 PHE A N 1
ATOM 1416 C CA . PHE A 1 183 ? -7.147 -6.607 5.884 1.00 95.69 183 PHE A CA 1
ATOM 1417 C C . PHE A 1 183 ? -7.720 -7.291 4.642 1.00 95.69 183 PHE A C 1
ATOM 1419 O O . PHE A 1 183 ? -7.737 -8.519 4.602 1.00 95.69 183 PHE A O 1
ATOM 1426 N N . LEU A 1 184 ? -8.136 -6.537 3.620 1.00 95.75 184 LEU A N 1
ATOM 1427 C CA . LEU A 1 184 ? -8.565 -7.105 2.336 1.00 95.75 184 LEU A CA 1
ATOM 1428 C C . LEU A 1 184 ? -7.401 -7.767 1.582 1.00 95.75 184 LEU A C 1
ATOM 1430 O O . LEU A 1 184 ? -7.577 -8.843 1.010 1.00 95.75 184 LEU A O 1
ATOM 1434 N N . ASP A 1 185 ? -6.198 -7.199 1.651 1.00 93.19 185 ASP A N 1
ATOM 1435 C CA . ASP A 1 185 ? -4.988 -7.826 1.112 1.00 93.19 185 ASP A CA 1
ATOM 1436 C C . ASP A 1 185 ? -4.678 -9.157 1.808 1.00 93.19 185 ASP A C 1
ATOM 1438 O O . ASP A 1 185 ? -4.338 -10.144 1.151 1.00 93.19 185 ASP A O 1
ATOM 1442 N N . ALA A 1 186 ? -4.822 -9.204 3.137 1.00 94.00 186 ALA A N 1
ATOM 1443 C CA . ALA A 1 186 ? -4.670 -10.438 3.903 1.00 94.00 186 ALA A CA 1
ATOM 1444 C C . ALA A 1 186 ? -5.769 -11.455 3.559 1.00 94.00 186 ALA A C 1
ATOM 1446 O O . ALA A 1 186 ? -5.462 -12.626 3.338 1.00 94.00 186 ALA A O 1
ATOM 1447 N N . LYS A 1 187 ? -7.026 -11.002 3.443 1.00 95.62 187 LYS A N 1
ATOM 1448 C CA . LYS A 1 187 ? -8.169 -11.823 3.028 1.00 95.62 187 LYS A CA 1
ATOM 1449 C C . LYS A 1 187 ? -7.898 -12.498 1.688 1.00 95.62 187 LYS A C 1
ATOM 1451 O O . LYS A 1 187 ? -8.025 -13.708 1.594 1.00 95.62 187 LYS A O 1
ATOM 1456 N N . ARG A 1 188 ? -7.421 -11.756 0.683 1.00 95.94 188 ARG A N 1
ATOM 1457 C CA . ARG A 1 188 ? -7.080 -12.311 -0.638 1.00 95.94 188 ARG A CA 1
ATOM 1458 C C . ARG A 1 188 ? -6.088 -13.473 -0.543 1.00 95.94 188 ARG A C 1
ATOM 1460 O O . ARG A 1 188 ? -6.251 -14.476 -1.234 1.00 95.94 188 ARG A O 1
ATOM 1467 N N . VAL A 1 189 ? -5.060 -13.349 0.299 1.00 96.00 189 VAL A N 1
ATOM 1468 C CA . VAL A 1 189 ? -4.087 -14.432 0.526 1.00 96.00 189 VAL A CA 1
ATOM 1469 C C . VAL A 1 189 ? -4.760 -15.634 1.191 1.00 96.00 189 VAL A C 1
ATOM 1471 O O . VAL A 1 189 ? -4.537 -16.762 0.764 1.00 96.00 189 VAL A O 1
ATOM 1474 N N . VAL A 1 190 ? -5.602 -15.402 2.199 1.00 94.62 190 VAL A N 1
ATOM 1475 C CA . VAL A 1 190 ? -6.351 -16.458 2.896 1.00 94.62 190 VAL A CA 1
ATOM 1476 C C . VAL A 1 190 ? -7.322 -17.176 1.955 1.00 94.62 190 VAL A C 1
ATOM 1478 O O . VAL A 1 190 ? -7.352 -18.404 1.947 1.00 94.62 190 VAL A O 1
ATOM 1481 N N . ASP A 1 191 ? -8.073 -16.447 1.134 1.00 96.06 191 ASP A N 1
ATOM 1482 C CA . ASP A 1 191 ? -9.013 -17.007 0.156 1.00 96.06 191 ASP A CA 1
ATOM 1483 C C . ASP A 1 191 ? -8.273 -17.870 -0.882 1.00 96.06 191 ASP A C 1
ATOM 1485 O O . ASP A 1 191 ? -8.702 -18.977 -1.195 1.00 96.06 191 ASP A O 1
ATOM 1489 N N . SER A 1 192 ? -7.100 -17.418 -1.345 1.00 95.12 192 SER A N 1
ATOM 1490 C CA . SER A 1 192 ? -6.251 -18.193 -2.266 1.00 95.12 192 SER A CA 1
ATOM 1491 C C . SER A 1 192 ? -5.807 -19.518 -1.640 1.00 95.12 192 SER A C 1
ATOM 1493 O O . SER A 1 192 ? -5.889 -20.569 -2.271 1.00 95.12 192 SER A O 1
ATOM 1495 N N . LEU A 1 193 ? -5.409 -19.494 -0.364 1.00 94.38 193 LEU A N 1
ATOM 1496 C CA . LEU A 1 193 ? -5.026 -20.704 0.363 1.00 94.38 193 LEU A CA 1
ATOM 1497 C C . LEU A 1 193 ? -6.190 -21.693 0.517 1.00 94.38 193 LEU A C 1
ATOM 1499 O O . LEU A 1 193 ? -5.968 -22.896 0.393 1.00 94.38 193 LEU A O 1
ATOM 1503 N N . HIS A 1 194 ? -7.420 -21.216 0.732 1.00 93.88 194 HIS A N 1
ATOM 1504 C CA . HIS A 1 194 ? -8.609 -22.082 0.746 1.00 93.88 194 HIS A CA 1
ATOM 1505 C C . HIS A 1 194 ? -8.853 -22.751 -0.611 1.00 93.88 194 HIS A C 1
ATOM 1507 O O . HIS A 1 194 ? -9.278 -23.904 -0.661 1.00 93.88 194 HIS A O 1
ATOM 1513 N N . ASN A 1 195 ? -8.509 -22.063 -1.700 1.00 92.69 195 ASN A N 1
ATOM 1514 C CA . ASN A 1 195 ? -8.568 -22.590 -3.062 1.00 92.69 195 ASN A CA 1
ATOM 1515 C C . ASN A 1 195 ? -7.340 -23.436 -3.442 1.00 92.69 195 ASN A C 1
ATOM 1517 O O . ASN A 1 195 ? -7.182 -23.785 -4.608 1.00 92.69 195 ASN A O 1
ATOM 1521 N N . LYS A 1 196 ? -6.474 -23.779 -2.474 1.00 91.00 196 LYS A N 1
ATOM 1522 C CA . LYS A 1 196 ? -5.208 -24.512 -2.670 1.00 91.00 196 LYS A CA 1
ATOM 1523 C C . LYS A 1 196 ? -4.185 -23.779 -3.545 1.00 91.00 196 LYS A C 1
ATOM 1525 O O . LYS A 1 196 ? -3.194 -24.355 -3.986 1.00 91.00 196 LYS A O 1
ATOM 1530 N N . GLU A 1 197 ? -4.370 -22.480 -3.749 1.00 92.81 197 GLU A N 1
ATOM 1531 C CA . GLU A 1 197 ? -3.441 -21.637 -4.487 1.00 92.81 197 GLU A CA 1
ATOM 1532 C C . GLU A 1 197 ? -2.398 -21.043 -3.536 1.00 92.81 197 GLU A C 1
ATOM 1534 O O . GLU A 1 197 ? -2.648 -20.112 -2.766 1.00 92.81 197 GLU A O 1
ATOM 1539 N N . VAL A 1 198 ? -1.180 -21.575 -3.603 1.00 94.75 198 VAL A N 1
ATOM 1540 C CA . VAL A 1 198 ? -0.090 -21.194 -2.690 1.00 94.75 198 VAL A CA 1
ATOM 1541 C C . VAL A 1 198 ? 0.682 -19.960 -3.187 1.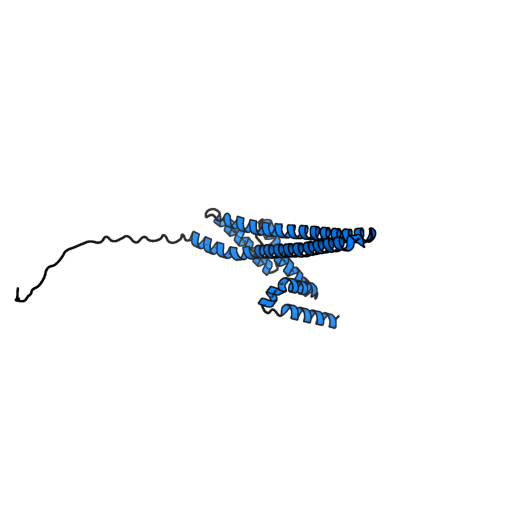00 94.75 198 VAL A C 1
ATOM 1543 O O . VAL A 1 198 ? 1.283 -19.226 -2.396 1.00 94.75 198 VAL A O 1
ATOM 1546 N N . ALA A 1 199 ? 0.651 -19.681 -4.494 1.00 93.69 199 ALA A N 1
ATOM 1547 C CA . ALA A 1 199 ? 1.444 -18.617 -5.112 1.00 93.69 199 ALA A CA 1
ATOM 1548 C C . ALA A 1 199 ? 1.213 -17.217 -4.492 1.00 93.69 199 ALA A C 1
ATOM 1550 O O . ALA A 1 199 ? 2.206 -16.539 -4.195 1.00 93.69 199 ALA A O 1
ATOM 1551 N N . PRO A 1 200 ? -0.030 -16.778 -4.194 1.00 95.50 200 PRO A N 1
ATOM 1552 C CA . PRO A 1 200 ? -0.269 -15.492 -3.531 1.00 95.50 200 PRO A CA 1
ATOM 1553 C C . PRO A 1 200 ? 0.353 -15.399 -2.131 1.00 95.50 200 PRO A C 1
ATOM 1555 O O . PRO A 1 200 ? 0.882 -14.350 -1.757 1.00 95.50 200 PRO A O 1
ATOM 1558 N N . ALA A 1 201 ? 0.347 -16.498 -1.372 1.00 95.69 201 ALA A N 1
ATOM 1559 C CA . ALA A 1 201 ? 0.957 -16.558 -0.047 1.00 95.69 201 ALA A CA 1
ATOM 1560 C C . ALA A 1 201 ? 2.493 -16.535 -0.117 1.00 95.69 201 ALA A C 1
ATOM 1562 O O . ALA A 1 201 ? 3.142 -15.860 0.684 1.00 95.69 201 ALA A O 1
ATOM 1563 N N . ILE A 1 202 ? 3.087 -17.198 -1.115 1.00 94.50 202 ILE A N 1
ATOM 1564 C CA . ILE A 1 202 ? 4.538 -17.156 -1.360 1.00 94.50 202 ILE A CA 1
ATOM 1565 C C . ILE A 1 202 ? 4.984 -15.737 -1.738 1.00 94.50 202 ILE A C 1
ATOM 1567 O O . ILE A 1 202 ? 5.981 -15.246 -1.204 1.00 94.50 202 ILE A O 1
ATOM 1571 N N . ALA A 1 203 ? 4.239 -15.050 -2.610 1.00 95.06 203 ALA A N 1
ATOM 1572 C CA . ALA A 1 203 ? 4.506 -13.652 -2.949 1.00 95.06 203 ALA A CA 1
ATOM 1573 C C . ALA A 1 203 ? 4.461 -12.757 -1.697 1.00 95.06 203 ALA A C 1
ATOM 1575 O O . ALA A 1 203 ? 5.387 -11.983 -1.444 1.00 95.06 203 ALA A O 1
ATOM 1576 N N . TRP A 1 204 ? 3.453 -12.952 -0.839 1.00 94.88 204 TRP A N 1
ATOM 1577 C CA . TRP A 1 204 ? 3.361 -12.252 0.441 1.00 94.88 204 TRP A CA 1
ATOM 1578 C C . TRP A 1 204 ? 4.568 -12.533 1.357 1.00 94.88 204 TRP A C 1
ATOM 1580 O O . TRP A 1 204 ? 5.068 -11.618 2.021 1.00 94.88 204 TRP A O 1
ATOM 1590 N N . CYS A 1 205 ? 5.093 -13.765 1.375 1.00 95.19 205 CYS A N 1
ATOM 1591 C CA . CYS A 1 205 ? 6.312 -14.096 2.118 1.00 95.19 205 CYS A CA 1
ATOM 1592 C C . CYS A 1 205 ? 7.539 -13.336 1.608 1.00 95.19 205 CYS A C 1
ATOM 1594 O O . CYS A 1 205 ? 8.333 -12.855 2.421 1.00 95.19 205 CYS A O 1
ATOM 1596 N N . ILE A 1 206 ? 7.695 -13.195 0.290 1.00 93.62 206 ILE A N 1
ATOM 1597 C CA . ILE A 1 206 ? 8.804 -12.446 -0.316 1.00 93.62 206 ILE A CA 1
ATOM 1598 C C . ILE A 1 206 ? 8.754 -10.981 0.136 1.00 93.62 206 ILE A C 1
ATOM 1600 O O . ILE A 1 206 ? 9.761 -10.453 0.622 1.00 93.62 206 ILE A O 1
ATOM 1604 N N . ASP A 1 207 ? 7.573 -10.366 0.088 1.00 90.56 207 ASP A N 1
ATOM 1605 C CA . ASP A 1 207 ? 7.366 -8.969 0.480 1.00 90.56 207 ASP A CA 1
ATOM 1606 C C . ASP A 1 207 ? 7.605 -8.709 1.973 1.00 90.56 207 ASP A C 1
ATOM 1608 O O . ASP A 1 207 ? 7.978 -7.601 2.374 1.00 90.56 207 ASP A O 1
ATOM 1612 N N . ASN A 1 208 ? 7.411 -9.733 2.808 1.00 91.75 208 ASN A N 1
ATOM 1613 C CA . ASN A 1 208 ? 7.525 -9.653 4.264 1.00 91.75 208 ASN A CA 1
ATOM 1614 C C . ASN A 1 208 ? 8.752 -10.390 4.824 1.00 91.75 208 ASN A C 1
ATOM 1616 O O . ASN A 1 208 ? 8.897 -10.524 6.045 1.00 91.75 208 ASN A O 1
ATOM 1620 N N . ARG A 1 209 ? 9.685 -10.810 3.960 1.00 93.25 209 ARG A N 1
ATOM 1621 C CA . ARG A 1 209 ? 10.847 -11.636 4.319 1.00 93.25 209 ARG A CA 1
ATOM 1622 C C . ARG A 1 209 ? 11.657 -11.107 5.515 1.00 93.25 209 ARG A C 1
ATOM 1624 O O . ARG A 1 209 ? 11.987 -11.916 6.384 1.00 93.25 209 ARG A O 1
ATOM 1631 N N . PRO A 1 210 ? 11.960 -9.797 5.653 1.00 91.38 210 PRO A N 1
ATOM 1632 C CA . PRO A 1 210 ? 12.685 -9.294 6.824 1.00 91.38 210 PRO A CA 1
ATOM 1633 C C . PRO A 1 210 ? 11.933 -9.516 8.145 1.00 91.38 210 PRO A C 1
ATOM 1635 O O . PRO A 1 210 ? 12.543 -9.885 9.149 1.00 91.38 210 PRO A O 1
ATOM 1638 N N . ARG A 1 211 ? 10.603 -9.332 8.147 1.00 91.06 211 ARG A N 1
ATOM 1639 C CA . ARG A 1 211 ? 9.748 -9.552 9.325 1.00 91.06 211 ARG A CA 1
ATOM 1640 C C . ARG A 1 211 ? 9.665 -11.036 9.669 1.00 91.06 211 ARG A C 1
ATOM 1642 O O . ARG A 1 211 ? 9.875 -11.394 10.825 1.00 91.06 211 ARG A O 1
ATOM 1649 N N . LEU A 1 212 ? 9.455 -11.885 8.662 1.00 94.19 212 LEU A N 1
ATOM 1650 C CA . LEU A 1 212 ? 9.379 -13.337 8.836 1.00 94.19 212 LEU A CA 1
ATOM 1651 C C . LEU A 1 212 ? 10.679 -13.912 9.408 1.00 94.19 212 LEU A C 1
ATOM 1653 O O . LEU A 1 212 ? 10.630 -14.663 10.386 1.00 94.19 212 LEU A O 1
ATOM 1657 N N . LYS A 1 213 ? 11.838 -13.478 8.888 1.00 94.06 213 LYS A N 1
ATOM 1658 C CA . LYS A 1 213 ? 13.160 -13.850 9.420 1.00 94.06 213 LYS A CA 1
ATOM 1659 C C . LYS A 1 213 ? 13.338 -13.423 10.876 1.00 94.06 213 LYS A C 1
ATOM 1661 O O . LYS A 1 213 ? 13.770 -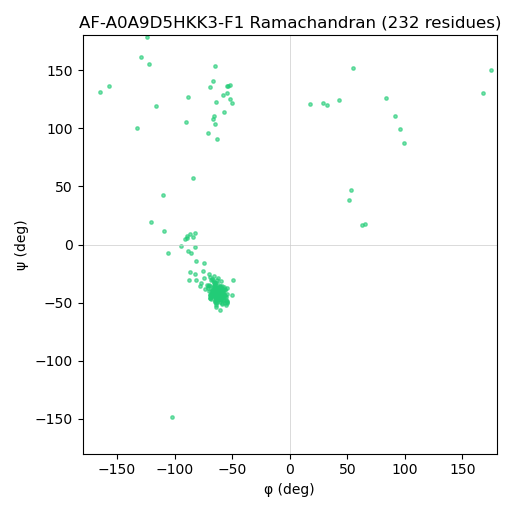14.233 11.692 1.00 94.06 213 LYS A O 1
ATOM 1666 N N . LYS A 1 214 ? 12.957 -12.187 11.225 1.00 95.88 214 LYS A N 1
ATOM 1667 C CA . LYS A 1 214 ? 13.042 -11.681 12.606 1.00 95.88 214 LYS A CA 1
ATOM 1668 C C . LYS A 1 214 ? 12.192 -12.508 13.578 1.00 95.88 214 LYS A C 1
ATOM 1670 O O . LYS A 1 214 ? 12.633 -12.770 14.690 1.00 95.88 214 LYS A O 1
ATOM 1675 N N . SER A 1 215 ? 11.010 -12.947 13.147 1.00 95.00 215 SER A N 1
ATOM 1676 C CA . SER A 1 215 ? 10.119 -13.809 13.938 1.00 95.00 215 SER A CA 1
ATOM 1677 C C . SER A 1 215 ? 10.467 -15.303 13.899 1.00 95.00 215 SER A C 1
ATOM 1679 O O . SER A 1 215 ? 9.777 -16.089 14.536 1.00 95.00 215 SER A O 1
ATOM 1681 N N . ARG A 1 216 ? 11.499 -15.712 13.141 1.00 94.75 216 ARG A N 1
ATOM 1682 C CA . ARG A 1 216 ? 11.836 -17.128 12.885 1.00 94.75 216 ARG A CA 1
ATOM 1683 C C . ARG A 1 216 ? 10.633 -17.950 12.388 1.00 94.75 216 ARG A C 1
ATOM 1685 O O . ARG A 1 216 ? 10.458 -19.105 12.770 1.00 94.75 216 ARG A O 1
ATOM 1692 N N . SER A 1 217 ? 9.794 -17.344 11.547 1.00 96.25 217 SER A N 1
ATOM 1693 C CA . SER A 1 217 ? 8.583 -17.990 11.033 1.00 96.25 217 SER A CA 1
ATOM 1694 C C . SER A 1 217 ? 8.923 -19.127 10.066 1.00 96.25 217 SER A C 1
ATOM 1696 O O . SER A 1 217 ? 9.752 -18.959 9.173 1.00 96.25 217 SER A O 1
ATOM 1698 N N . LYS A 1 218 ? 8.244 -20.271 10.219 1.00 96.06 218 LYS A N 1
ATOM 1699 C CA . LYS A 1 218 ? 8.332 -21.430 9.311 1.00 96.06 218 LYS A CA 1
ATOM 1700 C C . LYS A 1 218 ? 7.324 -21.368 8.156 1.00 96.06 218 LYS A C 1
ATOM 1702 O O . LYS A 1 218 ? 7.224 -22.322 7.393 1.00 96.06 218 LYS A O 1
ATOM 1707 N N . PHE A 1 219 ? 6.586 -20.265 8.021 1.00 94.94 219 PHE A N 1
ATOM 1708 C CA . PHE A 1 219 ? 5.462 -20.162 7.090 1.00 94.94 219 PHE A CA 1
ATOM 1709 C C . PHE A 1 219 ? 5.868 -20.382 5.623 1.00 94.94 219 PHE A C 1
ATOM 1711 O O . PHE A 1 219 ? 5.262 -21.205 4.952 1.00 94.94 219 PHE A O 1
ATOM 1718 N N . GLU A 1 220 ? 6.951 -19.749 5.145 1.00 94.31 220 GLU A N 1
ATOM 1719 C CA . GLU A 1 220 ? 7.446 -19.954 3.767 1.00 94.31 220 GLU A CA 1
ATOM 1720 C C . GLU A 1 220 ? 7.795 -21.431 3.508 1.00 94.31 220 GLU A C 1
ATOM 1722 O O . GLU A 1 220 ? 7.456 -21.965 2.460 1.00 94.31 220 GLU A O 1
ATOM 1727 N N . PHE A 1 221 ? 8.400 -22.122 4.482 1.00 94.94 221 PHE A N 1
ATOM 1728 C CA . PHE A 1 221 ? 8.704 -23.551 4.367 1.00 94.94 221 PHE A CA 1
ATOM 1729 C C . PHE A 1 221 ? 7.431 -24.407 4.278 1.00 94.94 221 PHE A C 1
ATOM 1731 O O . PHE A 1 221 ? 7.346 -25.281 3.421 1.00 94.94 221 PHE A O 1
ATOM 1738 N N . GLN A 1 222 ? 6.431 -24.132 5.121 1.00 95.56 222 GLN A N 1
ATOM 1739 C CA . GLN A 1 222 ? 5.142 -24.836 5.091 1.00 95.56 222 GLN A CA 1
ATOM 1740 C C . GLN A 1 222 ? 4.409 -24.628 3.761 1.00 95.56 222 GLN A C 1
ATOM 1742 O O . GLN A 1 222 ? 3.863 -25.580 3.214 1.00 95.56 222 GLN A O 1
ATOM 1747 N N . LEU A 1 223 ? 4.450 -23.415 3.204 1.00 95.62 223 LEU A N 1
ATOM 1748 C CA . LEU A 1 223 ? 3.884 -23.133 1.885 1.00 95.62 223 LEU A CA 1
ATOM 1749 C C . LEU A 1 223 ? 4.590 -23.932 0.785 1.00 95.62 223 LEU A C 1
ATOM 1751 O O . LEU A 1 223 ? 3.923 -24.528 -0.049 1.00 95.62 223 LEU A O 1
ATOM 1755 N N . ARG A 1 224 ? 5.926 -24.016 0.804 1.00 94.69 224 ARG A N 1
ATOM 1756 C CA . ARG A 1 224 ? 6.678 -24.846 -0.158 1.00 94.69 224 ARG A CA 1
ATOM 1757 C C . ARG A 1 224 ? 6.367 -26.335 -0.020 1.00 94.69 224 ARG A C 1
ATOM 1759 O O . ARG A 1 224 ? 6.303 -27.038 -1.022 1.00 94.69 224 ARG A O 1
ATOM 1766 N N . GLN A 1 225 ? 6.153 -26.814 1.205 1.00 94.38 225 GLN A N 1
ATOM 1767 C CA . GLN A 1 225 ? 5.694 -28.182 1.433 1.00 94.38 225 GLN A CA 1
ATOM 1768 C C . GLN A 1 225 ? 4.294 -28.402 0.845 1.00 94.38 225 GLN A C 1
ATOM 1770 O O . GLN A 1 225 ? 4.082 -29.413 0.183 1.00 94.38 225 GLN A O 1
ATOM 1775 N N . GLN A 1 226 ? 3.365 -27.460 1.040 1.00 93.62 226 GLN A N 1
ATOM 1776 C CA . GLN A 1 226 ? 2.031 -27.537 0.441 1.00 93.62 226 GLN A CA 1
ATOM 1777 C C . GLN A 1 226 ? 2.103 -27.516 -1.090 1.00 93.62 226 GLN A C 1
ATOM 1779 O O . GLN A 1 226 ? 1.471 -28.340 -1.732 1.00 93.62 226 GLN A O 1
ATOM 1784 N N . GLU A 1 227 ? 2.915 -26.633 -1.674 1.00 92.75 227 GLU A N 1
ATOM 1785 C CA . GLU A 1 227 ? 3.157 -26.563 -3.121 1.00 92.75 227 GLU A CA 1
ATOM 1786 C C . GLU A 1 227 ? 3.657 -27.909 -3.671 1.00 92.75 227 GLU A C 1
ATOM 1788 O O . GLU A 1 227 ? 3.144 -28.390 -4.674 1.00 92.75 227 GLU A O 1
ATOM 1793 N N . PHE A 1 228 ? 4.593 -28.567 -2.979 1.00 92.56 228 PHE A N 1
ATOM 1794 C CA . PHE A 1 228 ? 5.036 -29.915 -3.344 1.00 92.56 228 PHE A CA 1
ATOM 1795 C C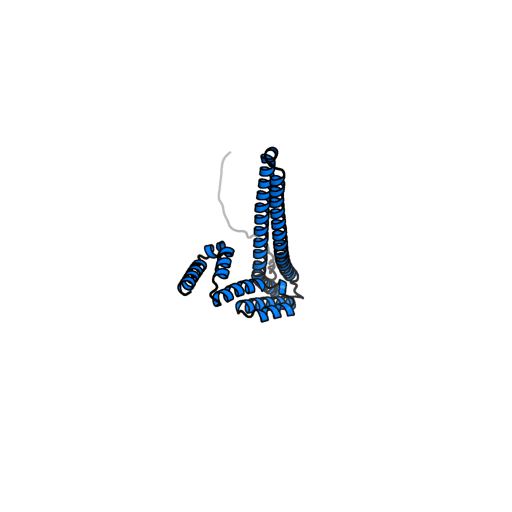 . PHE A 1 228 ? 3.911 -30.956 -3.246 1.00 92.56 228 PHE A C 1
ATOM 1797 O O . PHE A 1 228 ? 3.771 -31.785 -4.139 1.00 92.56 228 PHE A O 1
ATOM 1804 N N . ILE A 1 229 ? 3.107 -30.918 -2.180 1.00 91.50 229 ILE A N 1
ATOM 1805 C CA . ILE A 1 229 ? 1.974 -31.834 -2.000 1.00 91.50 229 ILE A CA 1
ATOM 1806 C C . ILE A 1 229 ? 0.964 -31.674 -3.145 1.00 91.50 229 ILE A C 1
ATOM 1808 O O . ILE A 1 229 ? 0.564 -32.676 -3.728 1.00 91.50 229 ILE A O 1
ATOM 1812 N N . GLU A 1 230 ? 0.604 -30.445 -3.521 1.00 88.44 230 GLU A N 1
ATOM 1813 C CA . GLU A 1 230 ? -0.308 -30.193 -4.647 1.00 88.44 230 GLU A CA 1
ATOM 1814 C C . GLU A 1 230 ? 0.290 -30.632 -5.994 1.00 88.44 230 GLU A C 1
ATOM 1816 O O . GLU A 1 230 ? -0.436 -31.127 -6.846 1.00 88.44 230 GLU A O 1
ATOM 1821 N N . LEU A 1 231 ? 1.613 -30.530 -6.181 1.00 89.25 231 LEU A N 1
ATOM 1822 C CA . LEU A 1 231 ? 2.284 -31.042 -7.384 1.00 89.25 231 LEU A CA 1
ATOM 1823 C C . LEU A 1 231 ? 2.274 -32.575 -7.479 1.00 89.25 231 LEU A C 1
ATOM 1825 O O . LEU A 1 231 ? 2.307 -33.108 -8.583 1.00 89.25 231 LEU A O 1
ATOM 1829 N N . VAL A 1 232 ? 2.273 -33.283 -6.346 1.00 91.06 232 VAL A N 1
ATOM 1830 C CA . VAL A 1 232 ? 2.248 -34.758 -6.303 1.00 91.06 232 VAL A CA 1
ATOM 1831 C C . VAL A 1 232 ? 0.821 -35.310 -6.335 1.00 91.06 232 VAL A C 1
ATOM 1833 O O . VAL A 1 232 ? 0.609 -36.414 -6.827 1.00 91.06 232 VAL A O 1
ATOM 1836 N N . MET A 1 233 ? -0.149 -34.572 -5.789 1.00 82.75 233 MET A N 1
ATOM 1837 C CA . MET A 1 233 ? -1.570 -34.941 -5.808 1.00 82.75 233 MET A CA 1
ATOM 1838 C C . MET A 1 233 ? -2.308 -34.488 -7.078 1.00 82.75 233 MET A C 1
ATOM 1840 O O . MET A 1 233 ? -3.481 -34.835 -7.227 1.00 82.75 233 MET A O 1
ATOM 1844 N N . GLY A 1 234 ? -1.650 -33.694 -7.930 1.00 58.25 234 GLY A N 1
ATOM 1845 C CA . GLY A 1 234 ? -2.147 -33.240 -9.232 1.00 58.25 234 GLY A CA 1
ATOM 1846 C C . GLY A 1 234 ? -2.244 -34.347 -10.271 1.00 58.25 234 GLY A C 1
ATOM 1847 O O . GLY A 1 234 ? -1.329 -35.198 -10.326 1.00 58.25 234 GLY A O 1
#

Nearest PDB structures (foldseek):
  8pjn-assembly1_i  TM=8.312E-01  e=7.831E-09  Homo sapiens
  5me8-assembly1_B  TM=7.147E-01  e=3.773E+00  Homo sapiens
  1g73-assembly2_B  TM=4.278E-01  e=1.041E+00  Homo sapiens
  5nnv-assembly4_D  TM=3.823E-01  e=3.404E+00  Bacillus subtilis subsp. subtilis str. 168